Protein AF-A0A4R4BMH4-F1 (afdb_monomer_lite)

Foldseek 3Di:
DDPPPPPQQDPDPPDPQKTWDDWAQPVLVVVDDDDPVPDDDGTDTAIDQQQLQSLLLVLLVLLVCLVVVHPNRDLVSSVVSLVSSVVNQGRVRVPSCPPPDDQPQGRLQSNLNSLLSSCVSDPVNPCPSVVSNVVSLVVRPLVDLLFFDDSRGNNLVSLLSNCLVPVDPSSQVSNCLSLQCQADVSPFDADPFGQGARDPPPSLVRQQRQLVSLQVNLPRPPYYDVVCSVVSPVSSVVSVVVCCQSTPVSHRPDDVPDDDPDPDDPPPDDPPDDDDDDDDDPDDDPPDDPPPPDDPPPDDDPDDDDDDDDDDDRDDPDDDDDDDDDDDDPDDDDPPDPDDDPPPPPPPPPDDDD

Sequence (354 aa):
MNTCTIRCLKPVCGTSGSIIYQVGDGGADHAYWGPPELQTGTRPSYAGKNISCVLANEAAVFALSHITGIGGGDINTAKALYALAENAKSDADYTAANGFYNSWSGFYDELVWAAIWIYLADTNANKTYLQKAETYFANLNASDYKWTQCWDDKKYGAILKLAQITGKKVYVEWVERYLDWWMKGGGITYTPGGLPYLDSWGVLRYASATAFLAKIWADYPAVGTAAKKTTYKNFANSVINYILGNNPANMSLKFHREFIFVYGNLFNQPPNKGFVVFGEGDGLLPEESVHISDALFLLVPPGGFQLELLLFLPQAVNLVGHVVVVGPGGGPLQKLLLQFCQPFIDVGKGLICS

Radius of gyration: 22.73 Å; chains: 1; bounding box: 57×60×51 Å

pLDDT: mean 72.02, std 29.57, range [21.66, 98.75]

Structure (mmCIF, N/CA/C/O backbone):
data_AF-A0A4R4BMH4-F1
#
_entry.id   AF-A0A4R4BMH4-F1
#
loop_
_atom_site.group_PDB
_atom_site.id
_atom_site.type_symbol
_atom_site.label_atom_id
_atom_site.label_alt_id
_atom_site.label_comp_id
_atom_site.label_asym_id
_atom_site.label_entity_id
_atom_site.label_seq_id
_atom_site.pdbx_PDB_ins_code
_atom_site.Cartn_x
_atom_site.Cartn_y
_atom_site.Cartn_z
_atom_site.occupancy
_atom_site.B_iso_or_equiv
_atom_site.auth_seq_id
_atom_site.auth_comp_id
_atom_site.auth_asym_id
_atom_site.auth_atom_id
_atom_site.pdbx_PDB_model_num
ATOM 1 N N . MET A 1 1 ? 33.790 9.528 6.032 1.00 28.97 1 MET A N 1
ATOM 2 C CA . MET A 1 1 ? 32.392 9.054 5.960 1.00 28.97 1 MET A CA 1
ATOM 3 C C . MET A 1 1 ? 32.033 8.984 4.488 1.00 28.97 1 MET A C 1
ATOM 5 O O . MET A 1 1 ? 31.902 10.029 3.869 1.00 28.97 1 MET A O 1
ATOM 9 N N . ASN A 1 2 ? 31.998 7.787 3.901 1.00 26.50 2 ASN A N 1
ATOM 10 C CA . ASN A 1 2 ? 31.647 7.626 2.491 1.00 26.50 2 ASN A CA 1
ATOM 11 C C . ASN A 1 2 ? 30.123 7.682 2.381 1.00 26.50 2 ASN A C 1
ATOM 13 O O . ASN A 1 2 ? 29.440 6.756 2.815 1.00 26.50 2 ASN A O 1
ATOM 17 N N . THR A 1 3 ? 29.594 8.781 1.855 1.00 29.41 3 THR A N 1
ATOM 18 C CA . THR A 1 3 ? 28.184 8.906 1.493 1.00 29.41 3 THR A CA 1
ATOM 19 C C . THR A 1 3 ? 27.891 7.909 0.374 1.00 29.41 3 THR A C 1
ATOM 21 O O . THR A 1 3 ? 28.334 8.068 -0.763 1.00 29.41 3 THR A O 1
ATOM 24 N N . CYS A 1 4 ? 27.177 6.831 0.700 1.00 34.75 4 CYS A N 1
ATOM 25 C CA . CYS A 1 4 ? 26.640 5.922 -0.303 1.00 34.75 4 CYS A CA 1
ATOM 26 C C . CYS A 1 4 ? 25.634 6.728 -1.139 1.00 34.75 4 CYS A C 1
ATOM 28 O O . CYS A 1 4 ? 24.551 7.059 -0.670 1.00 34.75 4 CYS A O 1
ATOM 30 N N . THR A 1 5 ? 26.033 7.165 -2.334 1.00 43.66 5 THR A N 1
ATOM 31 C CA . THR A 1 5 ? 25.145 7.937 -3.209 1.00 43.66 5 THR A CA 1
ATOM 32 C C . THR A 1 5 ? 24.132 6.979 -3.822 1.00 43.66 5 THR A C 1
ATOM 34 O O . THR A 1 5 ? 24.518 6.074 -4.566 1.00 43.66 5 THR A O 1
ATOM 37 N N . ILE A 1 6 ? 22.849 7.166 -3.524 1.00 56.47 6 ILE A N 1
ATOM 38 C CA . ILE A 1 6 ? 21.785 6.304 -4.047 1.00 56.47 6 ILE A CA 1
ATOM 39 C C . ILE A 1 6 ? 21.622 6.588 -5.542 1.00 56.47 6 ILE A C 1
ATOM 41 O O . ILE A 1 6 ? 21.363 7.715 -5.962 1.00 56.47 6 ILE A O 1
ATOM 45 N N . ARG A 1 7 ? 21.893 5.564 -6.362 1.00 61.91 7 ARG A N 1
ATOM 46 C CA . ARG A 1 7 ? 22.230 5.723 -7.787 1.00 61.91 7 ARG A CA 1
ATOM 47 C C . ARG A 1 7 ? 21.059 6.193 -8.654 1.00 61.91 7 ARG A C 1
ATOM 49 O O . ARG A 1 7 ? 21.300 6.960 -9.580 1.00 61.91 7 ARG A O 1
ATOM 56 N N . CYS A 1 8 ? 19.826 5.796 -8.336 1.00 57.47 8 CYS A N 1
ATOM 57 C CA . CYS A 1 8 ? 18.630 6.170 -9.106 1.00 57.47 8 CYS A CA 1
ATOM 58 C C . CYS A 1 8 ? 18.183 7.622 -8.872 1.00 57.47 8 CYS A C 1
ATOM 60 O O . CYS A 1 8 ? 17.441 8.174 -9.675 1.00 57.47 8 CYS A O 1
ATOM 62 N N . LEU A 1 9 ? 18.682 8.264 -7.810 1.00 58.06 9 LEU A N 1
ATOM 63 C CA . LEU A 1 9 ? 18.372 9.657 -7.476 1.00 58.06 9 LEU A CA 1
ATOM 64 C C . LEU A 1 9 ? 19.313 10.669 -8.126 1.00 58.06 9 LEU A C 1
ATOM 66 O O . LEU A 1 9 ? 19.217 11.870 -7.866 1.00 58.06 9 LEU A O 1
ATOM 70 N N . LYS A 1 10 ? 20.249 10.202 -8.957 1.00 55.22 10 LYS A N 1
ATOM 71 C CA . LYS A 1 10 ? 21.080 11.103 -9.745 1.00 55.22 10 LYS A CA 1
ATOM 72 C C . LYS A 1 10 ? 20.230 11.700 -10.871 1.00 55.22 10 LYS A C 1
ATOM 74 O O . LYS A 1 10 ? 19.637 10.934 -11.630 1.00 55.22 10 LYS A O 1
ATOM 79 N N . PRO A 1 11 ? 20.205 13.037 -11.021 1.00 50.38 11 PRO A N 1
ATOM 80 C CA . PRO A 1 11 ? 19.657 13.665 -12.213 1.00 50.38 11 PRO A CA 1
ATOM 81 C C . PRO A 1 11 ? 20.315 13.063 -13.453 1.00 50.38 11 PRO A C 1
ATOM 83 O O . PRO A 1 11 ? 21.541 12.910 -13.495 1.00 50.38 11 PRO A O 1
ATOM 86 N N . VAL A 1 12 ? 19.518 12.734 -14.466 1.00 53.19 12 VAL A N 1
ATOM 87 C CA . VAL A 1 12 ? 20.069 12.338 -15.764 1.00 53.19 12 VAL A CA 1
ATOM 88 C C . VAL A 1 12 ? 20.773 13.557 -16.381 1.00 53.19 12 VAL A C 1
ATOM 90 O O . VAL A 1 12 ? 20.266 14.682 -16.333 1.00 53.19 12 VAL A O 1
ATOM 93 N N . CYS A 1 13 ? 21.985 13.353 -16.912 1.00 39.91 13 CYS A N 1
ATOM 94 C CA . CYS A 1 13 ? 22.780 14.421 -17.521 1.00 39.91 13 CYS A CA 1
ATOM 95 C C . CYS A 1 13 ? 21.976 15.105 -18.643 1.00 39.91 13 CYS A C 1
ATOM 97 O O . CYS A 1 13 ? 21.421 14.431 -19.506 1.00 39.91 13 CYS A O 1
ATOM 99 N N . GLY A 1 14 ? 21.881 16.438 -18.612 1.00 42.53 14 GLY A N 1
ATOM 100 C CA . GLY A 1 14 ? 21.124 17.218 -19.600 1.00 42.53 14 GLY A CA 1
ATOM 101 C C . GLY A 1 14 ? 19.615 17.331 -19.344 1.00 42.53 14 GLY A C 1
ATOM 102 O O . GLY A 1 14 ? 18.959 18.132 -20.005 1.00 42.53 14 GLY A O 1
ATOM 103 N N . THR A 1 15 ? 19.050 16.627 -18.356 1.00 50.56 15 THR A N 1
ATOM 104 C CA . THR A 1 15 ? 17.632 16.757 -17.980 1.00 50.56 15 THR A CA 1
ATOM 105 C C . THR A 1 15 ? 17.509 17.262 -16.546 1.00 50.56 15 THR A C 1
ATOM 107 O O . THR A 1 15 ? 17.449 16.490 -15.588 1.00 50.56 15 THR A O 1
ATOM 110 N N . SER A 1 16 ? 17.480 18.585 -16.375 1.00 57.09 16 SER A N 1
ATOM 111 C CA . SER A 1 16 ? 17.256 19.188 -15.057 1.00 57.09 16 SER A CA 1
ATOM 112 C C . SER A 1 16 ? 15.933 18.683 -14.466 1.00 57.09 16 SER A C 1
ATOM 114 O O . SER A 1 16 ? 14.877 18.950 -15.038 1.00 57.09 16 SER A O 1
ATOM 116 N N . GLY A 1 17 ? 15.988 17.939 -13.356 1.00 65.94 17 GLY A N 1
ATOM 117 C CA . GLY A 1 17 ? 14.830 17.541 -12.544 1.00 65.94 17 GLY A CA 1
ATOM 118 C C . GLY A 1 17 ? 14.168 16.186 -12.839 1.00 65.94 17 GLY A C 1
ATOM 119 O O . GLY A 1 17 ? 13.200 15.876 -12.156 1.00 65.94 17 GLY A O 1
ATOM 120 N N . SER A 1 18 ? 14.638 15.389 -13.809 1.00 81.38 18 SER A N 1
ATOM 121 C CA . SER A 1 18 ? 14.090 14.036 -14.063 1.00 81.38 18 SER A CA 1
ATOM 122 C C . SER A 1 18 ? 14.789 12.965 -13.214 1.00 81.38 18 SER A C 1
ATOM 124 O O . SER A 1 18 ? 16.011 13.017 -13.053 1.00 81.38 18 SER A O 1
ATOM 126 N N . ILE A 1 19 ? 14.030 11.980 -12.720 1.00 85.62 19 ILE A N 1
ATOM 127 C CA . ILE A 1 19 ? 14.519 10.863 -11.889 1.00 85.62 19 ILE A CA 1
ATOM 128 C C . ILE A 1 19 ? 14.367 9.542 -12.645 1.00 85.62 19 ILE A C 1
ATOM 130 O O . ILE A 1 19 ? 13.349 9.321 -13.302 1.00 85.62 19 ILE A O 1
ATOM 134 N N . ILE A 1 20 ? 15.384 8.676 -12.561 1.00 87.31 20 ILE A N 1
ATOM 135 C CA . ILE A 1 20 ? 15.355 7.337 -13.164 1.00 87.31 20 ILE A CA 1
ATOM 136 C C . ILE A 1 20 ? 14.418 6.450 -12.345 1.00 87.31 20 ILE A C 1
ATOM 138 O O . ILE A 1 20 ? 14.629 6.285 -11.145 1.00 87.31 20 ILE A O 1
ATOM 142 N N . TYR A 1 21 ? 13.430 5.845 -13.003 1.00 86.50 21 TYR A N 1
ATOM 143 C CA . TYR A 1 21 ? 12.460 4.951 -12.361 1.00 86.50 21 TYR A CA 1
ATOM 144 C C . TYR A 1 21 ? 12.516 3.507 -12.876 1.00 86.50 21 TYR A C 1
ATOM 146 O O . TYR A 1 21 ? 11.950 2.619 -12.247 1.00 86.50 21 TYR A O 1
ATOM 154 N N . GLN A 1 22 ? 13.193 3.245 -14.000 1.00 86.69 22 GLN A N 1
ATOM 155 C CA . GLN A 1 22 ? 13.294 1.899 -14.570 1.00 86.69 22 GLN A CA 1
ATOM 156 C C . GLN A 1 22 ? 14.608 1.701 -15.329 1.00 86.69 22 GLN A C 1
ATOM 158 O O . GLN A 1 22 ? 15.096 2.615 -15.995 1.00 86.69 22 GLN A O 1
ATOM 163 N N . VAL A 1 23 ? 15.162 0.487 -15.249 1.00 89.75 23 VAL A N 1
ATOM 164 C CA . VAL A 1 23 ? 16.318 0.045 -16.040 1.00 89.75 23 VAL A CA 1
ATOM 165 C C . VAL A 1 23 ? 16.009 -1.303 -16.686 1.00 89.75 23 VAL A C 1
ATOM 167 O O . VAL A 1 23 ? 15.914 -2.320 -15.998 1.00 89.75 23 VAL A O 1
ATOM 170 N N . GLY A 1 24 ? 15.934 -1.315 -18.012 1.00 90.56 24 GLY A N 1
ATOM 171 C CA . GLY A 1 24 ? 15.522 -2.457 -18.822 1.00 90.56 24 GLY A CA 1
ATOM 172 C C . GLY A 1 24 ? 14.181 -2.208 -19.511 1.00 90.56 24 GLY A C 1
ATOM 173 O O . GLY A 1 24 ? 13.278 -1.591 -18.943 1.00 90.56 24 GLY A O 1
ATOM 174 N N . ASP A 1 25 ? 14.080 -2.684 -20.748 1.00 92.94 25 ASP A N 1
ATOM 175 C CA . ASP A 1 25 ? 12.823 -2.777 -21.489 1.00 92.94 25 ASP A CA 1
ATOM 176 C C . ASP A 1 25 ? 12.145 -4.109 -21.147 1.00 92.94 25 ASP A C 1
ATOM 178 O O . ASP A 1 25 ? 12.791 -5.156 -21.210 1.00 92.94 25 ASP A O 1
ATOM 182 N N . GLY A 1 26 ? 10.863 -4.082 -20.771 1.00 87.69 26 GLY A N 1
ATOM 183 C CA . GLY A 1 26 ? 10.165 -5.285 -20.306 1.00 87.69 26 GLY A CA 1
ATOM 184 C C . GLY A 1 26 ? 10.016 -6.362 -21.384 1.00 87.69 26 GLY A C 1
ATOM 185 O O . GLY A 1 26 ? 10.114 -7.548 -21.080 1.00 87.69 26 GLY A O 1
ATOM 186 N N . GLY A 1 27 ? 9.836 -5.974 -22.652 1.00 90.81 27 GLY A N 1
ATOM 187 C CA . GLY A 1 27 ? 9.730 -6.923 -23.760 1.00 90.81 27 GLY A CA 1
ATOM 188 C C . GLY A 1 27 ? 11.057 -7.624 -24.040 1.00 90.81 27 GLY A C 1
ATOM 189 O O . GLY A 1 27 ? 11.101 -8.850 -24.136 1.00 90.81 27 GLY A O 1
ATOM 190 N N . ALA A 1 28 ? 12.145 -6.857 -24.119 1.00 90.94 28 ALA A N 1
ATOM 191 C CA . ALA A 1 28 ? 13.485 -7.396 -24.334 1.00 90.94 28 ALA A CA 1
ATOM 192 C C . ALA A 1 28 ? 13.969 -8.258 -23.155 1.00 90.94 28 ALA A C 1
ATOM 194 O O . ALA A 1 28 ? 14.592 -9.295 -23.377 1.00 90.94 28 ALA A O 1
ATOM 195 N N . ASP A 1 29 ? 13.677 -7.852 -21.915 1.00 88.12 29 ASP A N 1
ATOM 196 C CA . ASP A 1 29 ? 14.049 -8.611 -20.717 1.00 88.12 29 ASP A CA 1
ATOM 197 C C . ASP A 1 29 ? 13.322 -9.962 -20.668 1.00 88.12 29 ASP A C 1
ATOM 199 O O . ASP A 1 29 ? 13.966 -11.003 -20.557 1.00 88.12 29 ASP A O 1
ATOM 203 N N . HIS A 1 30 ? 12.000 -9.967 -20.874 1.00 88.69 30 HIS A N 1
ATOM 204 C CA . HIS A 1 30 ? 11.190 -11.189 -20.839 1.00 88.69 30 HIS A CA 1
ATOM 205 C C . HIS A 1 30 ? 11.412 -12.120 -22.041 1.00 88.69 30 HIS A C 1
ATOM 207 O O . HIS A 1 30 ? 11.075 -13.301 -21.966 1.00 88.69 30 HIS A O 1
ATOM 213 N N . ALA A 1 31 ? 11.977 -11.619 -23.145 1.00 89.19 31 ALA A N 1
ATOM 214 C CA . ALA A 1 31 ? 12.350 -12.437 -24.299 1.00 89.19 31 ALA A CA 1
ATOM 215 C C . ALA A 1 31 ? 13.626 -13.271 -24.068 1.00 89.19 31 ALA A C 1
ATOM 217 O O . ALA A 1 31 ? 13.913 -14.177 -24.853 1.00 89.19 31 ALA A O 1
ATOM 218 N N . TYR A 1 32 ? 14.396 -12.986 -23.013 1.00 84.75 32 TYR A N 1
ATOM 219 C CA . TYR A 1 32 ? 15.610 -13.721 -22.671 1.00 84.75 32 TYR A CA 1
ATOM 220 C C . TYR A 1 32 ? 15.364 -14.710 -21.524 1.00 84.75 32 TYR A C 1
ATOM 222 O O . TYR A 1 32 ? 14.935 -14.336 -20.434 1.00 84.75 32 TYR A O 1
ATOM 230 N N . TRP A 1 33 ? 15.707 -15.983 -21.747 1.00 85.44 33 TRP A N 1
ATOM 231 C CA . TRP A 1 33 ? 15.642 -17.027 -20.725 1.00 85.44 33 TRP A CA 1
ATOM 232 C C . TRP A 1 33 ? 17.035 -17.572 -20.410 1.00 85.44 33 TRP A C 1
ATOM 234 O O . TRP A 1 33 ? 17.556 -18.451 -21.095 1.00 85.44 33 TRP A O 1
ATOM 244 N N . GLY A 1 34 ? 17.645 -17.046 -19.354 1.00 81.12 34 GLY A N 1
ATOM 245 C CA . GLY A 1 34 ? 18.961 -17.468 -18.8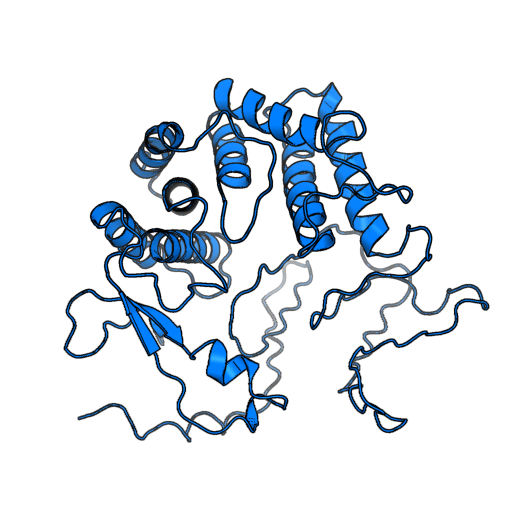97 1.00 81.12 34 GLY A CA 1
ATOM 246 C C . GLY A 1 34 ? 19.388 -16.733 -17.628 1.00 81.12 34 GLY A C 1
ATOM 247 O O . GLY A 1 34 ? 18.634 -15.905 -17.108 1.00 81.12 34 GLY A O 1
ATOM 248 N N . PRO A 1 35 ? 20.590 -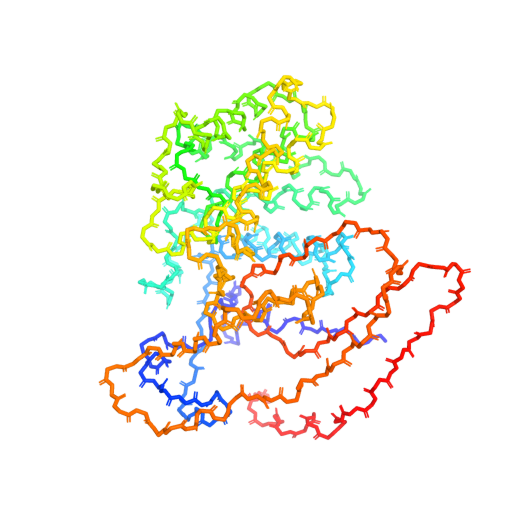17.025 -17.108 1.00 82.94 35 PRO A N 1
ATOM 249 C CA . PRO A 1 35 ? 21.125 -16.312 -15.956 1.00 82.94 35 PRO A CA 1
ATOM 250 C C . PRO A 1 35 ? 21.346 -14.826 -16.300 1.00 82.94 35 PRO A C 1
ATOM 252 O O . PRO A 1 35 ? 21.779 -14.520 -17.423 1.00 82.94 35 PRO A O 1
ATOM 255 N N . PRO A 1 36 ? 21.059 -13.899 -15.366 1.00 82.00 36 PRO A N 1
ATOM 256 C CA . PRO A 1 36 ? 21.183 -12.461 -15.605 1.00 82.00 36 PRO A CA 1
ATOM 257 C C . PRO A 1 36 ? 22.628 -12.029 -15.890 1.00 82.00 36 PRO A C 1
ATOM 259 O O . PRO A 1 36 ? 22.835 -11.081 -16.642 1.00 82.00 36 PRO A O 1
ATOM 262 N N . GLU A 1 37 ? 23.634 -12.742 -15.370 1.00 87.00 37 GLU A N 1
ATOM 263 C CA . GLU A 1 37 ? 25.061 -12.467 -15.607 1.00 87.00 37 GLU A CA 1
ATOM 264 C C . GLU A 1 37 ? 25.473 -12.671 -17.071 1.00 87.00 37 GLU A C 1
ATOM 266 O O . GLU A 1 37 ? 26.478 -12.114 -17.511 1.00 87.00 37 GLU A O 1
ATOM 271 N N . LEU A 1 38 ? 24.705 -13.472 -17.819 1.00 86.19 38 LEU A N 1
ATOM 272 C CA . LEU A 1 38 ? 24.942 -13.761 -19.235 1.00 86.19 38 LEU A CA 1
ATOM 273 C C . LEU A 1 38 ? 23.969 -13.024 -20.161 1.00 86.19 38 LEU A C 1
ATOM 275 O O . LEU A 1 38 ? 24.055 -13.185 -21.379 1.00 86.19 38 LEU A O 1
ATOM 279 N N . GLN A 1 39 ? 23.048 -12.223 -19.615 1.00 82.88 39 GLN A N 1
ATOM 280 C CA . GLN A 1 39 ? 22.156 -11.421 -20.441 1.00 82.88 39 GLN A CA 1
ATOM 281 C C . GLN A 1 39 ? 22.988 -10.393 -21.213 1.00 82.88 39 GLN A C 1
ATOM 283 O O . GLN A 1 39 ? 23.661 -9.538 -20.637 1.00 82.88 39 GLN A O 1
ATOM 288 N N . THR A 1 40 ? 22.939 -10.486 -22.538 1.00 88.00 40 THR A N 1
ATOM 289 C CA . THR A 1 40 ? 23.615 -9.552 -23.442 1.00 88.00 40 THR A CA 1
ATOM 290 C C . THR A 1 40 ? 22.613 -8.553 -24.020 1.00 88.00 40 THR A C 1
ATOM 292 O O . THR A 1 40 ? 21.405 -8.776 -23.985 1.00 88.00 40 THR A O 1
ATOM 295 N N . GLY A 1 41 ? 23.110 -7.433 -24.546 1.00 85.94 41 GLY A N 1
ATOM 296 C CA . GLY A 1 41 ? 22.279 -6.368 -25.112 1.00 85.94 41 GLY A CA 1
ATOM 297 C C . GLY A 1 41 ? 22.203 -5.119 -24.235 1.00 85.94 41 GLY A C 1
ATOM 298 O O . GLY A 1 41 ? 22.785 -5.042 -23.152 1.00 85.94 41 GLY A O 1
ATOM 299 N N . THR A 1 42 ? 21.528 -4.091 -24.743 1.00 90.12 42 THR A N 1
ATOM 300 C CA . THR A 1 42 ? 21.375 -2.815 -24.042 1.00 90.12 42 THR A CA 1
ATOM 301 C C . THR A 1 42 ? 20.241 -2.888 -23.021 1.00 90.12 42 THR A C 1
ATOM 303 O O . THR A 1 42 ? 19.164 -3.407 -23.297 1.00 90.12 42 THR A O 1
ATOM 306 N N . ARG A 1 43 ? 20.467 -2.317 -21.833 1.00 90.06 43 ARG A N 1
ATOM 307 C CA . ARG A 1 43 ? 19.442 -2.144 -20.794 1.00 90.06 43 ARG A CA 1
ATOM 308 C C . ARG A 1 43 ? 19.143 -0.649 -20.637 1.00 90.06 43 ARG A C 1
ATOM 310 O O . ARG A 1 43 ? 19.873 0.030 -19.909 1.00 90.06 43 ARG A O 1
ATOM 317 N N . PRO A 1 44 ? 18.146 -0.104 -21.357 1.00 89.25 44 PRO A N 1
ATOM 318 C CA . PRO A 1 44 ? 17.864 1.330 -21.339 1.00 89.25 44 PRO A CA 1
ATOM 319 C C . PRO A 1 44 ? 17.433 1.794 -19.946 1.00 89.25 44 PRO A C 1
ATOM 321 O O . PRO A 1 44 ? 16.813 1.044 -19.199 1.00 89.25 44 PRO A O 1
ATOM 324 N N . SER A 1 45 ? 17.762 3.036 -19.595 1.00 88.25 45 SER A N 1
ATOM 325 C CA . SER A 1 45 ? 17.251 3.687 -18.384 1.00 88.25 45 SER A CA 1
ATOM 326 C C . SER A 1 45 ? 16.138 4.656 -18.759 1.00 88.25 45 SER A C 1
ATOM 328 O O . SER A 1 45 ? 16.318 5.469 -19.666 1.00 88.25 45 SER A O 1
ATOM 330 N N . TYR A 1 46 ? 15.018 4.596 -18.046 1.00 86.50 46 TYR A N 1
ATOM 331 C CA . TYR A 1 46 ? 13.872 5.480 -18.241 1.00 86.50 46 TYR A CA 1
ATOM 332 C C . TYR A 1 46 ? 13.755 6.436 -17.060 1.00 86.50 46 TYR A C 1
ATOM 334 O O . TYR A 1 46 ? 13.871 6.031 -15.900 1.00 86.50 46 TYR A O 1
ATOM 342 N N . ALA A 1 47 ? 13.539 7.711 -17.369 1.00 89.69 47 ALA A N 1
ATOM 343 C CA . ALA A 1 47 ? 13.425 8.777 -16.390 1.00 89.69 47 ALA A CA 1
ATOM 344 C C . ALA A 1 47 ? 12.220 9.667 -16.694 1.00 89.69 47 ALA A C 1
ATOM 346 O O . ALA A 1 47 ? 11.840 9.827 -17.852 1.00 89.69 47 ALA A O 1
ATOM 347 N N . GLY A 1 48 ? 11.651 10.272 -15.655 1.00 90.44 48 GLY A N 1
ATOM 348 C CA . GLY A 1 48 ? 10.493 11.154 -15.776 1.00 90.44 48 GLY A CA 1
ATOM 349 C C . GLY A 1 48 ? 10.450 12.208 -14.677 1.00 90.44 48 GLY A C 1
ATOM 350 O O . GLY A 1 48 ? 11.231 12.155 -13.721 1.00 90.44 48 GLY A O 1
ATOM 351 N N . LYS A 1 49 ? 9.554 13.185 -14.836 1.00 91.56 49 LYS A N 1
ATOM 352 C CA . LYS A 1 49 ? 9.250 14.211 -13.821 1.00 91.56 49 LYS A CA 1
ATOM 353 C C . LYS A 1 49 ? 7.834 14.050 -13.289 1.00 91.56 49 LYS A C 1
ATOM 355 O O . LYS A 1 49 ? 7.616 14.144 -12.085 1.00 91.56 49 LYS A O 1
ATOM 360 N N . ASN A 1 50 ? 6.896 13.776 -14.193 1.00 96.38 50 ASN A N 1
ATOM 361 C CA . ASN A 1 50 ? 5.503 13.482 -13.891 1.00 96.38 50 ASN A CA 1
ATOM 362 C C . ASN A 1 50 ? 5.353 11.982 -13.628 1.00 96.38 50 ASN A C 1
ATOM 364 O O . ASN A 1 50 ? 4.825 11.245 -14.457 1.00 96.38 50 ASN A O 1
ATOM 368 N N . ILE A 1 51 ? 5.922 11.546 -12.507 1.00 95.31 51 ILE A N 1
ATOM 369 C CA . ILE A 1 51 ? 5.981 10.151 -12.051 1.00 95.31 51 ILE A CA 1
ATOM 370 C C . ILE A 1 51 ? 5.663 10.088 -10.543 1.00 95.31 51 ILE A C 1
ATOM 372 O O . ILE A 1 51 ? 6.424 9.544 -9.739 1.00 95.31 51 ILE A O 1
ATOM 376 N N . SER A 1 52 ? 4.588 10.767 -10.134 1.00 98.00 52 SER A N 1
ATOM 377 C CA . SER A 1 52 ? 4.204 10.972 -8.735 1.00 98.00 52 SER A CA 1
ATOM 378 C C . SER A 1 52 ? 4.087 9.679 -7.926 1.00 98.00 52 SER A C 1
ATOM 380 O O . SER A 1 52 ? 4.572 9.671 -6.793 1.00 98.00 52 SER A O 1
ATOM 382 N N . CYS A 1 53 ? 3.505 8.608 -8.473 1.00 95.50 53 CYS A N 1
ATOM 383 C CA . CYS A 1 53 ? 3.324 7.342 -7.754 1.00 95.50 53 CYS A CA 1
ATOM 384 C C . CYS A 1 53 ? 4.676 6.758 -7.309 1.00 95.50 53 CYS A C 1
ATOM 386 O O . CYS A 1 53 ? 4.923 6.567 -6.116 1.00 95.50 53 CYS A O 1
ATOM 388 N N . VAL A 1 54 ? 5.621 6.585 -8.236 1.00 93.25 54 VAL A N 1
ATOM 389 C CA . VAL A 1 54 ? 6.942 6.018 -7.928 1.00 93.25 54 VAL A CA 1
ATOM 390 C C . VAL A 1 54 ? 7.787 6.961 -7.069 1.00 93.25 54 VAL A C 1
ATOM 392 O O . VAL A 1 54 ? 8.440 6.499 -6.136 1.00 93.25 54 VAL A O 1
ATOM 395 N N . LEU A 1 55 ? 7.734 8.280 -7.293 1.00 94.19 55 LEU A N 1
ATOM 396 C CA . LEU A 1 55 ? 8.464 9.244 -6.457 1.00 94.19 55 LEU A CA 1
ATOM 397 C C . LEU A 1 55 ? 7.969 9.240 -5.007 1.00 94.19 55 LEU A C 1
ATOM 399 O O . LEU A 1 55 ? 8.779 9.275 -4.079 1.00 94.19 55 LEU A O 1
ATOM 403 N N . ALA A 1 56 ? 6.653 9.194 -4.799 1.00 96.25 56 ALA A N 1
ATOM 404 C CA . ALA A 1 56 ? 6.080 9.126 -3.463 1.00 96.25 56 ALA A CA 1
ATOM 405 C C . ALA A 1 56 ? 6.344 7.758 -2.811 1.00 96.25 56 ALA A C 1
ATOM 407 O O . ALA A 1 56 ? 6.711 7.707 -1.635 1.00 96.25 56 ALA A O 1
ATOM 408 N N . ASN A 1 57 ? 6.271 6.654 -3.560 1.00 93.38 57 ASN A N 1
ATOM 409 C CA . ASN A 1 57 ? 6.668 5.340 -3.053 1.00 93.38 57 ASN A CA 1
ATOM 410 C C . ASN A 1 57 ? 8.135 5.332 -2.581 1.00 93.38 57 ASN A C 1
ATOM 412 O O . ASN A 1 57 ? 8.411 4.912 -1.456 1.00 93.38 57 ASN A O 1
ATOM 416 N N . GLU A 1 58 ? 9.062 5.869 -3.377 1.00 90.88 58 GLU A N 1
ATOM 417 C CA . GLU A 1 58 ? 10.470 6.009 -2.983 1.00 90.88 58 GLU A CA 1
ATOM 418 C C . GLU A 1 58 ? 10.630 6.908 -1.751 1.00 90.88 58 GLU A C 1
ATOM 420 O O . GLU A 1 58 ? 11.339 6.558 -0.806 1.00 90.88 58 GLU A O 1
ATOM 425 N N . ALA A 1 59 ? 9.906 8.027 -1.676 1.00 92.19 59 ALA A N 1
ATOM 426 C CA . ALA A 1 59 ? 9.907 8.875 -0.486 1.00 92.19 59 ALA A CA 1
ATOM 427 C C . ALA A 1 59 ? 9.515 8.097 0.787 1.00 92.19 59 ALA A C 1
ATOM 429 O O . ALA A 1 59 ? 10.153 8.251 1.834 1.00 92.19 59 ALA A O 1
ATOM 430 N N . ALA A 1 60 ? 8.506 7.223 0.698 1.00 91.56 60 ALA A N 1
ATOM 431 C CA . ALA A 1 60 ? 8.103 6.354 1.799 1.00 91.56 60 ALA A CA 1
ATOM 432 C C . ALA A 1 60 ? 9.208 5.354 2.181 1.00 91.56 60 ALA A C 1
ATOM 434 O O . ALA A 1 60 ? 9.492 5.190 3.370 1.00 91.56 60 ALA A O 1
ATOM 435 N N . VAL A 1 61 ? 9.860 4.724 1.196 1.00 88.00 61 VAL A N 1
ATOM 436 C CA . VAL A 1 61 ? 10.971 3.778 1.413 1.00 88.00 61 VAL A CA 1
ATOM 437 C C . VAL A 1 61 ? 12.135 4.454 2.129 1.00 88.00 61 VAL A C 1
ATOM 439 O O . VAL A 1 61 ? 12.663 3.899 3.094 1.00 88.00 61 VAL A O 1
ATOM 442 N N . PHE A 1 62 ? 12.507 5.666 1.724 1.00 86.50 62 PHE A N 1
ATOM 443 C CA . PHE A 1 62 ? 13.563 6.435 2.379 1.00 86.50 62 PHE A CA 1
ATOM 444 C C . PHE A 1 62 ? 13.225 6.786 3.828 1.00 86.50 62 PHE A C 1
ATOM 446 O O . PHE A 1 62 ? 14.073 6.639 4.710 1.00 86.50 62 PHE A O 1
ATOM 453 N N . ALA A 1 63 ? 11.987 7.211 4.091 1.00 87.88 63 ALA A N 1
ATOM 454 C CA . ALA A 1 63 ? 11.533 7.514 5.444 1.00 87.88 63 ALA A CA 1
ATOM 455 C C . ALA A 1 63 ? 11.503 6.256 6.334 1.00 87.88 63 ALA A C 1
ATOM 457 O O . ALA A 1 63 ? 11.989 6.282 7.463 1.00 87.88 63 ALA A O 1
ATOM 458 N N . LEU A 1 64 ? 11.009 5.130 5.816 1.00 87.81 64 LEU A N 1
ATOM 459 C CA . LEU A 1 64 ? 11.014 3.834 6.506 1.00 87.81 64 LEU A CA 1
ATOM 460 C C . LEU A 1 64 ? 12.432 3.328 6.788 1.00 87.81 64 LEU A C 1
ATOM 462 O O . LEU A 1 64 ? 12.734 2.882 7.896 1.00 87.81 64 LEU A O 1
ATOM 466 N N . SER A 1 65 ? 13.315 3.432 5.800 1.00 85.88 65 SER A N 1
ATOM 467 C CA . SER A 1 65 ? 14.732 3.081 5.918 1.00 85.88 65 SER A CA 1
ATOM 468 C C . SER A 1 65 ? 15.427 3.944 6.975 1.00 85.88 65 SER A C 1
ATOM 470 O O . SER A 1 65 ? 16.258 3.455 7.736 1.00 85.88 65 SER A O 1
ATOM 472 N N . HIS A 1 66 ? 15.037 5.218 7.087 1.00 87.31 66 HIS A N 1
ATOM 473 C CA . HIS A 1 66 ? 15.533 6.118 8.124 1.00 87.31 66 HIS A CA 1
ATOM 474 C C . HIS A 1 66 ? 15.057 5.696 9.522 1.00 87.31 66 HIS A C 1
ATOM 476 O O . HIS A 1 66 ? 15.868 5.603 10.439 1.00 87.31 66 HIS A O 1
ATOM 482 N N . ILE A 1 67 ? 13.765 5.380 9.677 1.00 86.19 67 ILE A N 1
ATOM 483 C CA . ILE A 1 67 ? 13.182 4.912 10.949 1.00 86.19 67 ILE A CA 1
ATOM 484 C C . ILE A 1 67 ? 13.831 3.601 11.412 1.00 86.19 67 ILE A C 1
ATOM 486 O O . ILE A 1 67 ? 14.101 3.423 12.597 1.00 86.19 67 ILE A O 1
ATOM 490 N N . THR A 1 68 ? 14.052 2.667 10.487 1.00 87.00 68 THR A N 1
ATOM 491 C CA . THR A 1 68 ? 14.552 1.318 10.804 1.00 87.00 68 THR A CA 1
ATOM 492 C C . THR A 1 68 ? 16.075 1.236 10.892 1.00 87.00 68 THR A C 1
ATOM 494 O O . THR A 1 68 ? 16.598 0.283 11.465 1.00 87.00 68 THR A O 1
ATOM 497 N N . GLY A 1 69 ? 16.799 2.202 10.319 1.00 81.88 69 GLY A N 1
ATOM 498 C CA . GLY A 1 69 ? 18.256 2.158 10.175 1.00 81.88 69 GLY A CA 1
ATOM 499 C C . GLY A 1 69 ? 18.751 1.151 9.126 1.00 81.88 69 GLY A C 1
ATOM 500 O O . GLY A 1 69 ? 19.953 0.899 9.038 1.00 81.88 69 GLY A O 1
ATOM 501 N N . ILE A 1 70 ? 17.848 0.569 8.332 1.00 77.50 70 ILE A N 1
ATOM 502 C CA . ILE A 1 70 ? 18.155 -0.412 7.283 1.00 77.50 70 ILE A CA 1
ATOM 503 C C . ILE A 1 70 ? 18.253 0.314 5.937 1.00 77.50 70 ILE A C 1
ATOM 505 O O . ILE A 1 70 ? 17.514 1.255 5.682 1.00 77.50 70 ILE A O 1
ATOM 509 N N . GLY A 1 71 ? 19.173 -0.101 5.061 1.00 69.94 71 GLY A N 1
ATOM 510 C CA . GLY A 1 71 ? 19.208 0.374 3.668 1.00 69.94 71 GLY A CA 1
ATOM 511 C C . GLY A 1 71 ? 19.700 1.812 3.455 1.00 69.94 71 GLY A C 1
ATOM 512 O O . GLY A 1 71 ? 19.728 2.274 2.321 1.00 69.94 71 GLY A O 1
ATOM 513 N N . GLY A 1 72 ? 20.136 2.514 4.510 1.00 74.38 72 GLY A N 1
ATOM 514 C CA . GLY A 1 72 ? 20.732 3.851 4.391 1.00 74.38 72 GLY A CA 1
ATOM 515 C C . GLY A 1 72 ? 19.724 4.975 4.134 1.00 74.38 72 GLY A C 1
ATOM 516 O O . GLY A 1 72 ? 20.017 5.890 3.369 1.00 74.38 72 GLY A O 1
ATOM 517 N N . GLY A 1 73 ? 18.543 4.912 4.758 1.00 77.50 73 GLY A N 1
ATOM 518 C CA . GLY A 1 73 ? 17.509 5.933 4.595 1.00 77.50 73 GLY A CA 1
ATOM 519 C C . GLY A 1 73 ? 17.925 7.330 5.062 1.00 77.50 73 GLY A C 1
ATOM 520 O O . GLY A 1 73 ? 18.540 7.508 6.115 1.00 77.50 73 GLY A O 1
ATOM 521 N N . ASP A 1 74 ? 17.521 8.331 4.286 1.00 85.00 74 ASP A N 1
ATOM 522 C CA . ASP A 1 74 ? 17.731 9.750 4.562 1.00 85.00 74 ASP A CA 1
ATOM 523 C C . ASP A 1 74 ? 16.397 10.499 4.505 1.00 85.00 74 ASP A C 1
ATOM 525 O O . ASP A 1 74 ? 15.725 10.553 3.472 1.00 85.00 74 ASP A O 1
ATOM 529 N N . ILE A 1 75 ? 16.030 11.109 5.630 1.00 89.44 75 ILE A N 1
ATOM 530 C CA . ILE A 1 75 ? 14.791 11.872 5.756 1.00 89.44 75 ILE A CA 1
ATOM 531 C C . ILE A 1 75 ? 14.773 13.106 4.847 1.00 89.44 75 ILE A C 1
ATOM 533 O O . ILE A 1 75 ? 13.707 13.496 4.375 1.00 89.44 75 ILE A O 1
ATOM 537 N N . ASN A 1 76 ? 15.925 13.718 4.555 1.00 90.44 76 ASN A N 1
ATOM 538 C CA . ASN A 1 76 ? 15.969 14.874 3.657 1.00 90.44 76 ASN A CA 1
ATOM 539 C C . ASN A 1 76 ? 15.669 14.457 2.219 1.00 90.44 76 ASN A C 1
ATOM 541 O O . ASN A 1 76 ? 14.870 15.102 1.541 1.00 90.44 76 ASN A O 1
ATOM 545 N N . THR A 1 77 ? 16.236 13.332 1.790 1.00 88.06 77 THR A N 1
ATOM 546 C CA . THR A 1 77 ? 15.916 12.713 0.506 1.00 88.06 77 THR A CA 1
ATOM 547 C C . THR A 1 77 ? 14.442 12.313 0.416 1.00 88.06 77 THR A C 1
ATOM 549 O O . THR A 1 77 ? 13.794 12.643 -0.576 1.00 88.06 77 THR A O 1
ATOM 552 N N . ALA A 1 78 ? 13.872 11.707 1.465 1.00 90.56 78 ALA A N 1
ATOM 553 C CA . ALA A 1 78 ? 12.438 11.402 1.510 1.00 90.56 78 ALA A CA 1
ATOM 554 C C . ALA A 1 78 ? 11.579 12.659 1.282 1.00 90.56 78 ALA A C 1
ATOM 556 O O . ALA A 1 78 ? 10.684 12.670 0.440 1.00 90.56 78 ALA A O 1
ATOM 557 N N . LYS A 1 79 ? 11.888 13.752 1.993 1.00 93.88 79 LYS A N 1
ATOM 558 C CA . LYS A 1 79 ? 11.185 15.038 1.860 1.00 93.88 79 LYS A CA 1
ATOM 559 C C . LYS A 1 79 ? 11.342 15.646 0.462 1.00 93.88 79 LYS A C 1
ATOM 561 O O . LYS A 1 79 ? 10.379 16.200 -0.063 1.00 93.88 79 LYS A O 1
ATOM 566 N N . ALA A 1 80 ? 12.523 15.533 -0.146 1.00 92.81 80 ALA A N 1
ATOM 567 C CA . ALA A 1 80 ? 12.775 16.028 -1.497 1.00 92.81 80 ALA A CA 1
ATOM 568 C C . ALA A 1 80 ? 11.970 15.253 -2.554 1.00 92.81 80 ALA A C 1
ATOM 570 O O . ALA A 1 80 ? 11.308 15.867 -3.387 1.00 92.81 80 ALA A O 1
ATOM 571 N N . LEU A 1 81 ? 11.965 13.919 -2.484 1.00 92.62 81 LEU A N 1
ATOM 572 C CA . LEU A 1 81 ? 11.189 13.066 -3.393 1.00 92.62 81 LEU A CA 1
ATOM 573 C C . LEU A 1 81 ? 9.688 13.293 -3.246 1.00 92.62 81 LEU A C 1
ATOM 575 O O . LEU A 1 81 ? 8.982 13.439 -4.242 1.00 92.62 81 LEU A O 1
ATOM 579 N N . TYR A 1 82 ? 9.219 13.417 -2.005 1.00 95.75 82 TYR A N 1
ATOM 580 C CA . TYR A 1 82 ? 7.836 13.770 -1.718 1.00 95.75 82 TYR A CA 1
ATOM 581 C C . TYR A 1 82 ? 7.446 15.104 -2.356 1.00 95.75 82 TYR A C 1
ATOM 583 O O . TYR A 1 82 ? 6.394 15.204 -2.978 1.00 95.75 82 TYR A O 1
ATOM 591 N N . ALA A 1 83 ? 8.298 16.127 -2.230 1.00 96.31 83 ALA A N 1
ATOM 592 C CA . ALA A 1 83 ? 8.041 17.432 -2.826 1.00 96.31 83 ALA A CA 1
ATOM 593 C C . ALA A 1 83 ? 7.977 17.361 -4.360 1.00 96.31 83 ALA A C 1
ATOM 595 O O . ALA A 1 83 ? 7.125 18.012 -4.958 1.00 96.31 83 ALA A O 1
ATOM 596 N N . LEU A 1 84 ? 8.825 16.552 -5.005 1.00 95.12 84 LEU A N 1
ATOM 597 C CA . LEU A 1 84 ? 8.743 16.321 -6.452 1.00 95.12 84 LEU A CA 1
ATOM 598 C C . LEU A 1 84 ? 7.407 15.668 -6.836 1.00 95.12 84 LEU A C 1
ATOM 600 O O . LEU A 1 84 ? 6.711 16.184 -7.711 1.00 95.12 84 LEU A O 1
ATOM 604 N N . ALA A 1 85 ? 7.012 14.599 -6.138 1.00 96.81 85 ALA A N 1
ATOM 605 C CA . ALA A 1 85 ? 5.745 13.910 -6.375 1.00 96.81 85 ALA A CA 1
ATOM 606 C C . ALA A 1 85 ? 4.533 14.834 -6.172 1.00 96.81 85 ALA A C 1
ATOM 608 O O . ALA A 1 85 ? 3.618 14.864 -6.996 1.00 96.81 85 ALA A O 1
ATOM 609 N N . GLU A 1 86 ? 4.537 15.609 -5.086 1.00 97.81 86 GLU A N 1
ATOM 610 C CA . GLU A 1 86 ? 3.457 16.522 -4.716 1.00 97.81 86 GLU A CA 1
ATOM 611 C C . GLU A 1 86 ? 3.379 17.749 -5.632 1.00 97.81 86 GLU A C 1
ATOM 613 O O . GLU A 1 86 ? 2.293 18.303 -5.806 1.00 97.81 86 GLU A O 1
ATOM 618 N N . ASN A 1 87 ? 4.492 18.185 -6.219 1.00 97.06 87 ASN A N 1
ATOM 619 C CA . ASN A 1 87 ? 4.486 19.268 -7.199 1.00 97.06 87 ASN A CA 1
ATOM 620 C C . ASN A 1 87 ? 3.974 18.790 -8.562 1.00 97.06 87 ASN A C 1
ATOM 622 O O . ASN A 1 87 ? 3.261 19.538 -9.226 1.00 97.06 87 ASN A O 1
ATOM 626 N N . ALA A 1 88 ? 4.315 17.562 -8.967 1.00 96.94 88 ALA A N 1
ATOM 627 C CA . ALA A 1 88 ? 3.895 17.009 -10.250 1.00 96.94 88 ALA A CA 1
ATOM 628 C C . ALA A 1 88 ? 2.409 16.609 -10.276 1.00 96.94 88 ALA A C 1
ATOM 630 O O . ALA A 1 88 ? 1.717 16.938 -11.238 1.00 96.94 88 ALA A O 1
ATOM 631 N N . LYS A 1 89 ? 1.926 15.909 -9.234 1.00 97.62 89 LYS A N 1
ATOM 632 C CA . LYS A 1 89 ? 0.579 15.291 -9.153 1.00 97.62 89 LYS A CA 1
ATOM 633 C C . LYS A 1 89 ? 0.124 14.678 -10.483 1.00 97.62 89 LYS A C 1
ATOM 635 O O . LYS A 1 89 ? -0.959 14.981 -10.986 1.00 97.62 89 LYS A O 1
ATOM 640 N N . SER A 1 90 ? 0.991 13.874 -11.083 1.00 98.00 90 SER A N 1
ATOM 641 C CA . SER A 1 90 ? 0.772 13.275 -12.393 1.00 98.00 90 SER A CA 1
ATOM 642 C C . SER A 1 90 ? 1.717 12.097 -12.589 1.00 98.00 90 SER A C 1
ATOM 644 O O . SER A 1 90 ? 2.865 12.156 -12.151 1.00 98.00 90 SER A O 1
ATOM 646 N N . ASP A 1 91 ? 1.238 11.080 -13.302 1.00 98.00 91 ASP A N 1
ATOM 647 C CA . ASP A 1 91 ? 2.012 9.912 -13.744 1.00 98.00 91 ASP A CA 1
ATOM 648 C C . ASP A 1 91 ? 2.170 9.870 -15.274 1.00 98.00 91 ASP A C 1
ATOM 650 O O . ASP A 1 91 ? 2.454 8.828 -15.856 1.00 98.00 91 ASP A O 1
ATOM 654 N N . ALA A 1 92 ? 1.987 11.008 -15.954 1.00 97.69 92 ALA A N 1
ATOM 655 C CA . ALA A 1 92 ? 2.024 11.091 -17.417 1.00 97.69 92 ALA A CA 1
ATOM 656 C C . ALA A 1 92 ? 3.352 10.619 -18.045 1.00 97.69 92 ALA A C 1
ATOM 658 O O . ALA A 1 92 ? 3.356 10.170 -19.191 1.00 97.69 92 ALA A O 1
ATOM 659 N N . ASP A 1 93 ? 4.466 10.694 -17.309 1.00 96.44 93 ASP A N 1
ATOM 660 C CA . ASP A 1 93 ? 5.779 10.244 -17.784 1.00 96.44 93 ASP A CA 1
ATOM 661 C C . ASP A 1 93 ? 6.076 8.776 -17.379 1.00 96.44 93 ASP A C 1
ATOM 663 O O . ASP A 1 93 ? 7.067 8.193 -17.839 1.00 96.44 93 ASP A O 1
ATOM 667 N N . TYR A 1 94 ? 5.242 8.155 -16.530 1.00 96.75 94 TYR A N 1
ATOM 668 C CA . TYR A 1 94 ? 5.420 6.788 -16.022 1.00 96.75 94 TYR A CA 1
ATOM 669 C C . TYR A 1 94 ? 4.892 5.758 -17.030 1.00 96.75 94 TYR A C 1
ATOM 671 O O . TYR A 1 94 ? 3.859 5.128 -16.840 1.00 96.75 94 TYR A O 1
ATOM 679 N N . THR A 1 95 ? 5.592 5.629 -18.156 1.00 97.19 95 THR A N 1
ATOM 680 C CA . THR A 1 95 ? 5.111 4.871 -19.324 1.00 97.19 95 THR A CA 1
ATOM 681 C C . THR A 1 95 ? 5.918 3.615 -19.630 1.00 97.19 95 THR A C 1
ATOM 683 O O . THR A 1 95 ? 5.379 2.672 -20.203 1.00 97.19 95 THR A O 1
ATOM 686 N N . ALA A 1 96 ? 7.193 3.549 -19.233 1.00 93.88 96 ALA A N 1
ATOM 687 C CA . ALA A 1 96 ? 8.057 2.404 -19.538 1.00 93.88 96 ALA A CA 1
ATOM 688 C C . ALA A 1 96 ? 7.647 1.115 -18.803 1.00 93.88 96 ALA A C 1
ATOM 690 O O . ALA A 1 96 ? 8.045 0.022 -19.207 1.00 93.88 96 ALA A O 1
ATOM 691 N N . ALA A 1 97 ? 6.843 1.244 -17.744 1.00 93.31 97 ALA A N 1
ATOM 692 C CA . ALA A 1 97 ? 6.289 0.134 -16.978 1.00 93.31 97 ALA A CA 1
ATOM 693 C C . ALA A 1 97 ? 4.917 -0.332 -17.499 1.00 93.31 97 ALA A C 1
ATOM 695 O O . ALA A 1 97 ? 4.334 -1.264 -16.935 1.00 93.31 97 ALA A O 1
ATOM 696 N N . ASN A 1 98 ? 4.381 0.299 -18.553 1.00 94.50 98 ASN A N 1
ATOM 697 C CA . ASN A 1 98 ? 3.032 0.018 -19.028 1.00 94.50 98 ASN A CA 1
ATOM 698 C C . ASN A 1 98 ? 2.865 -1.447 -19.446 1.00 94.50 98 ASN A C 1
ATOM 700 O O . ASN A 1 98 ? 3.713 -2.024 -20.122 1.00 94.50 98 ASN A O 1
ATOM 704 N N . GLY A 1 99 ? 1.751 -2.051 -19.035 1.00 91.81 99 GLY A N 1
ATOM 705 C CA . GLY A 1 99 ? 1.473 -3.479 -19.230 1.00 91.81 99 GLY A CA 1
ATOM 706 C C . GLY A 1 99 ? 2.149 -4.415 -18.219 1.00 91.81 99 GLY A C 1
ATOM 707 O O . GLY A 1 99 ? 1.780 -5.584 -18.163 1.00 91.81 99 GLY A O 1
ATOM 708 N N . PHE A 1 100 ? 3.064 -3.909 -17.384 1.00 90.06 100 PHE A N 1
ATOM 709 C CA . PHE A 1 100 ? 3.726 -4.671 -16.318 1.00 90.06 100 PHE A CA 1
ATOM 710 C C . PHE A 1 100 ? 3.321 -4.152 -14.936 1.00 90.06 100 PHE A C 1
ATOM 712 O O . PHE A 1 100 ? 2.671 -4.859 -14.168 1.00 90.06 100 PHE A O 1
ATOM 719 N N . TYR A 1 101 ? 3.649 -2.890 -14.660 1.00 92.50 101 TYR A N 1
ATOM 720 C CA . TYR A 1 101 ? 3.361 -2.189 -13.412 1.00 92.50 101 TYR A CA 1
ATOM 721 C C . TYR A 1 101 ? 2.738 -0.825 -13.720 1.00 92.50 101 TYR A C 1
ATOM 723 O O . TYR A 1 101 ? 3.312 0.207 -13.404 1.00 92.50 101 TYR A O 1
ATOM 731 N N . ASN A 1 102 ? 1.585 -0.798 -14.398 1.00 94.38 102 ASN A N 1
ATOM 732 C CA . ASN A 1 102 ? 0.858 0.466 -14.580 1.00 94.38 102 ASN A CA 1
ATOM 733 C C . ASN A 1 102 ? 0.431 1.022 -13.213 1.00 94.38 102 ASN A C 1
ATOM 735 O O . ASN A 1 102 ? 0.054 0.237 -12.350 1.00 94.38 102 ASN A O 1
ATOM 739 N N . SER A 1 103 ? 0.393 2.345 -13.057 1.00 94.50 103 SER A N 1
ATOM 740 C CA . SER A 1 103 ? -0.342 2.968 -11.950 1.00 94.50 103 SER A CA 1
ATOM 741 C C . SER A 1 103 ? -1.843 2.927 -12.265 1.00 94.50 103 SER A C 1
ATOM 743 O O . SER A 1 103 ? -2.331 3.665 -13.124 1.00 94.50 103 SER A O 1
ATOM 745 N N . TRP A 1 104 ? -2.567 2.008 -11.628 1.00 95.38 104 TRP A N 1
ATOM 746 C CA . TRP A 1 104 ? -4.011 1.817 -11.790 1.00 95.38 104 TRP A CA 1
ATOM 747 C C . TRP A 1 104 ? -4.815 2.579 -10.735 1.00 95.38 104 TRP A C 1
ATOM 749 O O . TRP A 1 104 ? -5.880 3.118 -11.042 1.00 95.38 104 TRP A O 1
ATOM 759 N N . SER A 1 105 ? -4.313 2.623 -9.502 1.00 94.81 105 SER A N 1
ATOM 760 C CA . SER A 1 105 ? -4.875 3.362 -8.360 1.00 94.81 105 SER A CA 1
ATOM 761 C C . SER A 1 105 ? -4.691 4.885 -8.470 1.00 94.81 105 SER A C 1
ATOM 763 O O . SER A 1 105 ? -5.470 5.647 -7.885 1.00 94.81 105 SER A O 1
ATOM 765 N N . GLY A 1 106 ? -3.692 5.325 -9.243 1.00 96.38 106 GLY A N 1
ATOM 766 C CA . GLY A 1 106 ? -3.194 6.697 -9.292 1.00 96.38 106 GLY A CA 1
ATOM 767 C C . GLY A 1 106 ? -1.961 6.889 -8.400 1.00 96.38 106 GLY A C 1
ATOM 768 O O . GLY A 1 106 ? -1.152 5.985 -8.244 1.00 96.38 106 GLY A O 1
ATOM 769 N N . PHE A 1 107 ? -1.798 8.101 -7.860 1.00 97.69 107 PHE A N 1
ATOM 770 C CA . PHE A 1 107 ? -0.636 8.482 -7.037 1.00 97.69 107 PHE A CA 1
ATOM 771 C C . PHE A 1 107 ? -1.007 9.028 -5.649 1.00 97.69 107 PHE A C 1
ATOM 773 O O . PHE A 1 107 ? -0.140 9.391 -4.846 1.00 97.69 107 PHE A O 1
ATOM 780 N N . TYR A 1 108 ? -2.302 9.223 -5.375 1.00 98.38 108 TYR A N 1
ATOM 781 C CA . TYR A 1 108 ? -2.734 9.872 -4.136 1.00 98.38 108 TYR A CA 1
ATOM 782 C C . TYR A 1 108 ? -2.542 8.967 -2.923 1.00 98.38 108 TYR A C 1
ATOM 784 O O . TYR A 1 108 ? -2.223 9.468 -1.843 1.00 98.38 108 TYR A O 1
ATOM 792 N N . ASP A 1 109 ? -2.693 7.655 -3.072 1.00 97.69 109 ASP A N 1
ATOM 793 C CA . ASP A 1 109 ? -2.413 6.706 -2.002 1.00 97.69 109 ASP A CA 1
ATOM 794 C C . ASP A 1 109 ? -0.918 6.630 -1.681 1.00 97.69 109 ASP A C 1
ATOM 796 O O . ASP A 1 109 ? -0.580 6.603 -0.493 1.00 97.69 109 ASP A O 1
ATOM 800 N N . GLU A 1 110 ? -0.016 6.744 -2.662 1.00 98.06 110 GLU A N 1
ATOM 801 C CA . GLU A 1 110 ? 1.415 6.898 -2.387 1.00 98.06 110 GLU A CA 1
ATOM 802 C C . GLU A 1 110 ? 1.730 8.226 -1.701 1.00 98.06 110 GLU A C 1
ATOM 804 O O . GLU A 1 110 ? 2.535 8.243 -0.768 1.00 98.06 110 GLU A O 1
ATOM 809 N N . LEU A 1 111 ? 1.086 9.335 -2.087 1.00 98.69 111 LEU A N 1
ATOM 810 C CA . LEU A 1 111 ? 1.256 10.616 -1.388 1.00 98.69 111 LEU A CA 1
ATOM 811 C C . LEU A 1 111 ? 0.798 10.529 0.073 1.00 98.69 111 LEU A C 1
ATOM 813 O O . LEU A 1 111 ? 1.467 11.060 0.961 1.00 98.69 111 LEU A O 1
ATOM 817 N N . VAL A 1 112 ? -0.321 9.861 0.358 1.00 98.38 112 VAL A N 1
ATOM 818 C CA . VAL A 1 112 ? -0.772 9.657 1.743 1.00 98.38 112 VAL A CA 1
ATOM 819 C C . VAL A 1 112 ? 0.212 8.748 2.485 1.00 98.38 112 VAL A C 1
ATOM 821 O O . VAL A 1 112 ? 0.645 9.085 3.590 1.00 98.38 112 VAL A O 1
ATOM 824 N N . TRP A 1 113 ? 0.618 7.635 1.873 1.00 97.94 113 TRP A N 1
ATOM 825 C CA . TRP A 1 113 ? 1.561 6.675 2.443 1.00 97.94 113 TRP A CA 1
ATOM 826 C C . TRP A 1 113 ? 2.908 7.317 2.794 1.00 97.94 113 TRP A C 1
ATOM 828 O O . TRP A 1 113 ? 3.376 7.214 3.930 1.00 97.94 113 TRP A O 1
ATOM 838 N N . ALA A 1 114 ? 3.506 8.046 1.856 1.00 97.25 114 ALA A N 1
ATOM 839 C CA . ALA A 1 114 ? 4.781 8.723 2.043 1.00 97.25 114 ALA A CA 1
ATOM 840 C C . ALA A 1 114 ? 4.710 9.811 3.112 1.00 97.25 114 ALA A C 1
ATOM 842 O O . ALA A 1 114 ? 5.594 9.899 3.964 1.00 97.25 114 ALA A O 1
ATOM 843 N N . ALA A 1 115 ? 3.638 10.605 3.121 1.00 98.06 115 ALA A N 1
ATOM 844 C CA . ALA A 1 115 ? 3.449 11.649 4.118 1.00 98.06 115 ALA A CA 1
ATOM 845 C C . ALA A 1 115 ? 3.374 11.071 5.540 1.00 98.06 115 ALA A C 1
ATOM 847 O O . ALA A 1 115 ? 3.985 11.612 6.461 1.00 98.06 115 ALA A O 1
ATOM 848 N N . ILE A 1 116 ? 2.693 9.936 5.722 1.00 96.69 116 ILE A N 1
ATOM 849 C CA . ILE A 1 116 ? 2.640 9.236 7.011 1.00 96.69 116 ILE A CA 1
ATOM 850 C C . ILE A 1 116 ? 4.040 8.813 7.464 1.00 96.69 116 ILE A C 1
ATOM 852 O O . ILE A 1 116 ? 4.412 9.064 8.610 1.00 96.69 116 ILE A O 1
ATOM 856 N N . TRP A 1 117 ? 4.829 8.190 6.588 1.00 96.00 117 TRP A N 1
ATOM 857 C CA . TRP A 1 117 ? 6.160 7.717 6.973 1.00 96.00 117 TRP A CA 1
ATOM 858 C C . TRP A 1 117 ? 7.146 8.851 7.209 1.00 96.00 117 TRP A C 1
ATOM 860 O O . TRP A 1 117 ? 7.913 8.783 8.165 1.00 96.00 117 TRP A O 1
ATOM 870 N N . ILE A 1 118 ? 7.082 9.925 6.423 1.00 96.44 118 ILE A N 1
ATOM 871 C CA . ILE A 1 118 ? 7.881 11.129 6.673 1.00 96.44 118 ILE A CA 1
ATOM 872 C C . ILE A 1 118 ? 7.491 11.759 8.011 1.00 96.44 118 ILE A C 1
ATOM 874 O O . ILE A 1 118 ? 8.375 12.145 8.770 1.00 96.44 118 ILE A O 1
ATOM 878 N N . TYR A 1 119 ? 6.197 11.828 8.339 1.00 96.31 119 TYR A N 1
ATOM 879 C CA . TYR A 1 119 ? 5.738 12.305 9.645 1.00 96.31 119 TYR A CA 1
ATOM 880 C C . TYR A 1 119 ? 6.312 11.468 10.797 1.00 96.31 119 TYR A C 1
ATOM 882 O O . TYR A 1 119 ? 6.778 12.032 11.783 1.00 96.31 119 TYR A O 1
ATOM 890 N N . LEU A 1 120 ? 6.309 10.139 10.666 1.00 93.38 120 LEU A N 1
ATOM 891 C CA . LEU A 1 120 ? 6.849 9.231 11.684 1.00 93.38 120 LEU A CA 1
ATOM 892 C C . LEU A 1 120 ?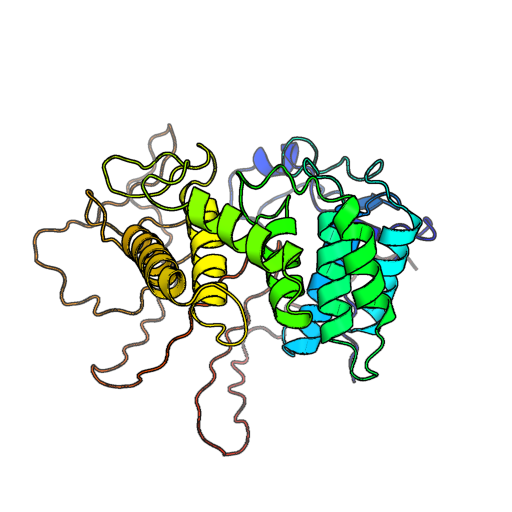 8.381 9.276 11.779 1.00 93.38 120 LEU A C 1
ATOM 894 O O . LEU A 1 120 ? 8.927 9.016 12.848 1.00 93.38 120 LEU A O 1
ATOM 898 N N . ALA A 1 121 ? 9.065 9.590 10.680 1.00 91.69 121 ALA A N 1
ATOM 899 C CA . ALA A 1 121 ? 10.517 9.721 10.621 1.00 91.69 121 ALA A CA 1
ATOM 900 C C . ALA A 1 121 ? 11.017 11.091 11.114 1.00 91.69 121 ALA A C 1
ATOM 902 O O . ALA A 1 121 ? 12.173 11.215 11.515 1.00 91.69 121 ALA A O 1
ATOM 903 N N . ASP A 1 122 ? 10.178 12.132 11.068 1.00 87.88 122 ASP A N 1
ATOM 904 C CA . ASP A 1 122 ? 10.561 13.490 11.453 1.00 87.88 122 ASP A CA 1
ATOM 905 C C . ASP A 1 122 ? 10.501 13.690 12.975 1.00 87.88 122 ASP A C 1
ATOM 907 O O . ASP A 1 122 ? 9.445 13.903 13.574 1.00 87.88 122 ASP A O 1
ATOM 911 N N . THR A 1 123 ? 11.675 13.700 13.602 1.00 77.62 123 THR A N 1
ATOM 912 C CA . THR A 1 123 ? 11.849 13.899 15.047 1.00 77.62 123 THR A CA 1
ATOM 913 C C . THR A 1 123 ? 11.461 15.298 15.535 1.00 77.62 123 THR A C 1
ATOM 915 O O . THR A 1 123 ? 11.296 15.494 16.738 1.00 77.62 123 THR A O 1
ATOM 918 N N . ASN A 1 124 ? 11.244 16.265 14.635 1.00 78.00 124 ASN A N 1
ATOM 919 C CA . ASN A 1 124 ? 10.840 17.631 14.992 1.00 78.00 124 ASN A CA 1
ATOM 920 C C . ASN A 1 124 ? 9.324 17.788 15.197 1.00 78.00 124 ASN A C 1
ATOM 922 O O . ASN A 1 124 ? 8.831 18.909 15.316 1.00 78.00 124 ASN A O 1
ATOM 926 N N . ALA A 1 125 ? 8.567 16.684 15.194 1.00 66.38 125 ALA A N 1
ATOM 927 C CA . ALA A 1 125 ? 7.110 16.678 15.327 1.00 66.38 125 ALA A CA 1
ATOM 928 C C . ALA A 1 125 ? 6.395 17.562 14.283 1.00 66.38 125 ALA A C 1
ATOM 930 O O . ALA A 1 125 ? 5.355 18.169 14.564 1.00 66.38 125 ALA A O 1
ATOM 931 N N . ASN A 1 126 ? 6.933 17.630 13.060 1.00 80.06 126 ASN A N 1
ATOM 932 C CA . ASN A 1 126 ? 6.345 18.411 11.979 1.00 80.06 126 ASN A CA 1
ATOM 933 C C . ASN A 1 126 ? 4.999 17.814 11.537 1.00 80.06 126 ASN A C 1
ATOM 935 O O . ASN A 1 126 ? 4.927 16.911 10.701 1.00 80.06 126 ASN A O 1
ATOM 939 N N . LYS A 1 127 ? 3.907 18.370 12.071 1.00 90.88 127 LYS A N 1
ATOM 940 C CA . LYS A 1 127 ? 2.537 17.930 11.773 1.00 90.88 127 LYS A CA 1
ATOM 941 C C . LYS A 1 127 ? 2.095 18.214 10.336 1.00 90.88 127 LYS A C 1
ATOM 943 O O . LYS A 1 127 ? 1.057 17.695 9.937 1.00 90.88 127 LYS A O 1
ATOM 948 N N . THR A 1 128 ? 2.865 18.976 9.555 1.00 95.31 128 THR A N 1
ATOM 949 C CA . THR A 1 128 ? 2.534 19.303 8.158 1.00 95.31 128 THR A CA 1
ATOM 950 C C . THR A 1 128 ? 2.318 18.041 7.326 1.00 95.31 128 THR A C 1
ATOM 952 O O . THR A 1 128 ? 1.359 17.969 6.568 1.00 95.31 128 THR A O 1
ATOM 955 N N . TYR A 1 129 ? 3.159 17.015 7.486 1.00 96.44 129 TYR A N 1
ATOM 956 C CA . TYR A 1 129 ? 3.014 15.778 6.713 1.00 96.44 129 TYR A CA 1
ATOM 957 C C . TYR A 1 129 ? 1.795 14.956 7.140 1.00 96.44 129 TYR A C 1
ATOM 959 O O . TYR A 1 129 ? 1.075 14.452 6.285 1.00 96.44 129 TYR A O 1
ATOM 967 N N . LEU A 1 130 ? 1.483 14.900 8.439 1.00 96.56 130 LEU A N 1
ATOM 968 C CA . LEU A 1 130 ? 0.232 14.289 8.890 1.00 96.56 130 LEU A CA 1
ATOM 969 C C . LEU A 1 130 ? -0.982 15.038 8.315 1.00 96.56 130 LEU A C 1
ATOM 971 O O . LEU A 1 130 ? -1.877 14.408 7.769 1.00 96.56 130 LEU A O 1
ATOM 975 N N . GLN A 1 131 ? -0.987 16.374 8.354 1.00 97.31 131 GLN A N 1
ATOM 976 C CA . GLN A 1 131 ? -2.058 17.191 7.768 1.00 97.31 131 GLN A CA 1
ATOM 977 C C . GLN A 1 131 ? -2.212 16.961 6.259 1.00 97.31 131 GLN A C 1
ATOM 979 O O . GLN A 1 131 ? -3.337 16.866 5.770 1.00 97.31 131 GLN A O 1
ATOM 984 N N . LYS A 1 132 ? -1.101 16.828 5.524 1.00 97.31 132 LYS A N 1
ATOM 985 C CA . LYS A 1 132 ? -1.116 16.458 4.102 1.00 97.31 132 LYS A CA 1
ATOM 986 C C . LYS A 1 132 ? -1.736 15.080 3.885 1.00 97.31 132 LYS A C 1
ATOM 988 O O . LYS A 1 132 ? -2.617 14.955 3.042 1.00 97.31 132 LYS A O 1
ATOM 993 N N . ALA A 1 133 ? -1.347 14.077 4.675 1.00 97.19 133 ALA A N 1
ATOM 994 C CA . ALA A 1 133 ? -1.933 12.738 4.603 1.00 97.19 133 ALA A CA 1
ATOM 995 C C . ALA A 1 133 ? -3.455 12.764 4.839 1.00 97.19 133 ALA A C 1
ATOM 997 O O . ALA A 1 133 ? -4.209 12.156 4.086 1.00 97.19 133 ALA A O 1
ATOM 998 N N . GLU A 1 134 ? -3.921 13.516 5.839 1.00 96.75 134 GLU A N 1
ATOM 999 C CA . GLU A 1 134 ? -5.357 13.670 6.108 1.00 96.75 134 GLU A CA 1
ATOM 1000 C C . GLU A 1 134 ? -6.093 14.464 5.021 1.00 96.75 134 GLU A C 1
ATOM 1002 O O . GLU A 1 134 ? -7.259 14.200 4.750 1.00 96.75 134 GLU A O 1
ATOM 1007 N N . THR A 1 135 ? -5.423 15.423 4.381 1.00 97.00 135 THR A N 1
ATOM 1008 C CA . THR A 1 135 ? -5.998 16.196 3.271 1.00 97.00 135 THR A CA 1
ATOM 1009 C C . THR A 1 135 ? -6.175 15.314 2.038 1.00 97.00 135 THR A C 1
ATOM 1011 O O . THR A 1 135 ? -7.259 15.263 1.460 1.00 97.00 135 THR A O 1
ATOM 1014 N N . TYR A 1 136 ? -5.134 14.570 1.660 1.00 97.12 136 TYR A N 1
ATOM 1015 C CA . TYR A 1 136 ? -5.160 13.697 0.486 1.00 97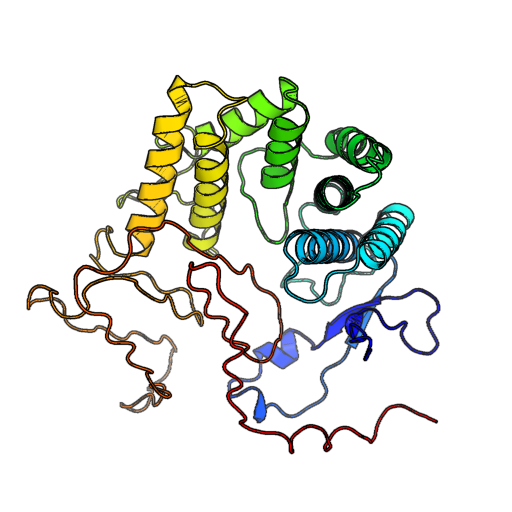.12 136 TYR A CA 1
ATOM 1016 C C . TYR A 1 136 ? -5.976 12.416 0.698 1.00 97.12 136 TYR A C 1
ATOM 1018 O O . TYR A 1 136 ? -6.376 11.793 -0.281 1.00 97.12 136 TYR A O 1
ATOM 1026 N N . PHE A 1 137 ? -6.332 12.066 1.942 1.00 93.44 137 PHE A N 1
ATOM 1027 C CA . PHE A 1 137 ? -7.310 11.009 2.222 1.00 93.44 137 PHE A CA 1
ATOM 1028 C C . PHE A 1 137 ? -8.624 11.205 1.446 1.00 93.44 137 PHE A C 1
ATOM 1030 O O . PHE A 1 137 ? -9.203 10.230 0.979 1.00 93.44 137 PHE A O 1
ATOM 1037 N N . ALA A 1 138 ? -9.073 12.451 1.248 1.00 92.19 138 ALA A N 1
ATOM 1038 C CA . ALA A 1 138 ? -10.290 12.749 0.488 1.00 92.19 138 ALA A CA 1
ATOM 1039 C C . ALA A 1 138 ? -10.198 12.375 -1.005 1.00 92.19 138 ALA A C 1
ATOM 1041 O O . ALA A 1 138 ? -11.226 12.274 -1.673 1.00 92.19 138 ALA A O 1
ATOM 1042 N N . ASN A 1 139 ? -8.985 12.180 -1.531 1.00 95.62 139 ASN A N 1
ATOM 1043 C CA . ASN A 1 139 ? -8.749 11.728 -2.901 1.00 95.62 139 ASN A CA 1
ATOM 1044 C C . ASN A 1 139 ? -8.643 10.205 -3.010 1.00 95.62 139 ASN A C 1
ATOM 1046 O O . ASN A 1 139 ? -8.724 9.666 -4.111 1.00 95.62 139 ASN A O 1
ATOM 1050 N N . LEU A 1 140 ? -8.513 9.506 -1.882 1.00 90.88 140 LEU A N 1
ATOM 1051 C CA . LEU A 1 140 ? -8.620 8.058 -1.855 1.00 90.88 140 LEU A CA 1
ATOM 1052 C C . LEU A 1 140 ? -10.099 7.734 -2.031 1.00 90.88 140 LEU A C 1
ATOM 1054 O O . LEU A 1 140 ? -10.934 8.233 -1.276 1.00 90.88 140 LEU A O 1
ATOM 1058 N N . ASN A 1 141 ? -10.446 6.918 -3.025 1.00 87.25 141 ASN A N 1
ATOM 1059 C CA . ASN A 1 141 ? -11.814 6.440 -3.206 1.00 87.25 141 ASN A CA 1
ATOM 1060 C C . ASN A 1 141 ? -12.215 5.542 -2.019 1.00 87.25 141 ASN A C 1
ATOM 1062 O O . ASN A 1 141 ? -12.235 4.321 -2.121 1.00 87.25 141 ASN A O 1
ATOM 1066 N N . ALA A 1 142 ? -12.527 6.141 -0.869 1.00 78.12 142 ALA A N 1
ATOM 1067 C CA . ALA A 1 142 ? -12.733 5.447 0.398 1.00 78.12 142 ALA A CA 1
ATOM 1068 C C . ALA A 1 142 ? -13.995 4.564 0.394 1.00 78.12 142 ALA A C 1
ATOM 1070 O O . ALA A 1 142 ? -14.205 3.773 1.312 1.00 78.12 142 ALA A O 1
ATOM 1071 N N . SER A 1 143 ? -14.847 4.676 -0.626 1.00 87.44 143 SER A N 1
ATOM 1072 C CA . SER A 1 143 ? -15.954 3.739 -0.828 1.00 87.44 143 SER A CA 1
ATOM 1073 C C . SER A 1 143 ? -15.485 2.376 -1.352 1.00 87.44 143 SER A C 1
ATOM 1075 O O . SER A 1 143 ? -16.149 1.368 -1.105 1.00 87.44 143 SER A O 1
ATOM 1077 N N . ASP A 1 144 ? -14.321 2.335 -2.003 1.00 92.25 144 ASP A N 1
ATOM 1078 C CA . ASP A 1 144 ? -13.686 1.130 -2.512 1.00 92.25 144 ASP A CA 1
ATOM 1079 C C . ASP A 1 144 ? -12.691 0.559 -1.489 1.00 92.25 144 ASP A C 1
ATOM 1081 O O . ASP A 1 144 ? -11.568 1.032 -1.331 1.00 92.25 144 ASP A O 1
ATOM 1085 N N . TYR A 1 145 ? -13.136 -0.467 -0.769 1.00 95.88 145 TYR A N 1
ATOM 1086 C CA . TYR A 1 145 ? -12.348 -1.225 0.209 1.00 95.88 145 TYR A CA 1
ATOM 1087 C C . TYR A 1 145 ? -12.197 -2.702 -0.192 1.00 95.88 145 TYR A C 1
ATOM 1089 O O . TYR A 1 145 ? -11.751 -3.514 0.616 1.00 95.88 145 TYR A O 1
ATOM 1097 N N . LYS A 1 146 ? -12.609 -3.075 -1.412 1.00 97.44 146 LYS A N 1
ATOM 1098 C CA . LYS A 1 146 ? -12.719 -4.473 -1.870 1.00 97.44 146 LYS A CA 1
ATOM 1099 C C . LYS A 1 146 ? -11.478 -4.934 -2.649 1.00 97.44 146 LYS A C 1
ATOM 1101 O O . LYS A 1 146 ? -11.585 -5.689 -3.611 1.00 97.44 146 LYS A O 1
ATOM 1106 N N . TRP A 1 147 ? -10.305 -4.469 -2.227 1.00 97.19 147 TRP A N 1
ATOM 1107 C CA . TRP A 1 147 ? -8.994 -4.891 -2.728 1.00 97.19 147 TRP A CA 1
ATOM 1108 C C . TRP A 1 147 ? -8.047 -5.144 -1.548 1.00 97.19 147 TRP A C 1
ATOM 1110 O O . TRP A 1 147 ? -8.511 -5.518 -0.471 1.00 97.19 147 TRP A O 1
ATOM 1120 N N . THR A 1 148 ? -6.733 -4.992 -1.717 1.00 96.56 148 THR A N 1
ATOM 1121 C CA . THR A 1 148 ? -5.757 -5.070 -0.620 1.00 96.56 148 THR A CA 1
ATOM 1122 C C . THR A 1 148 ? -4.524 -4.217 -0.884 1.00 96.56 148 THR A C 1
ATOM 1124 O O . THR A 1 148 ? -4.282 -3.760 -2.002 1.00 96.56 148 THR A O 1
ATOM 1127 N N . GLN A 1 149 ? -3.726 -4.050 0.168 1.00 94.88 149 GLN A N 1
ATOM 1128 C CA . GLN A 1 149 ? -2.391 -3.483 0.114 1.00 94.88 149 GLN A CA 1
ATOM 1129 C C . GLN A 1 149 ? -1.553 -4.189 -0.951 1.00 94.88 149 GLN A C 1
ATOM 1131 O O . GLN A 1 149 ? -1.322 -5.398 -0.878 1.00 94.88 149 GLN A O 1
ATOM 1136 N N . CYS A 1 150 ? -1.037 -3.433 -1.911 1.00 91.88 150 CYS A N 1
ATOM 1137 C CA . CYS A 1 150 ? -0.144 -3.988 -2.917 1.00 91.88 150 CYS A CA 1
ATOM 1138 C C . CYS A 1 150 ? 0.860 -2.952 -3.431 1.00 91.88 150 CYS A C 1
ATOM 1140 O O . CYS A 1 150 ? 1.064 -1.894 -2.829 1.00 91.88 150 CYS A O 1
ATOM 1142 N N . TRP A 1 151 ? 1.571 -3.307 -4.499 1.00 88.38 151 TRP A N 1
ATOM 1143 C CA . TRP A 1 151 ? 2.531 -2.422 -5.149 1.00 88.38 151 TRP A CA 1
ATOM 1144 C C . TRP A 1 151 ? 1.848 -1.241 -5.854 1.00 88.38 151 TRP A C 1
ATOM 1146 O O . TRP A 1 151 ? 2.509 -0.224 -6.006 1.00 88.38 151 TRP A O 1
ATOM 1156 N N . ASP A 1 152 ? 0.565 -1.366 -6.196 1.00 94.06 152 ASP A N 1
ATOM 1157 C CA . ASP A 1 152 ? -0.231 -0.338 -6.873 1.00 94.06 152 ASP A CA 1
ATOM 1158 C C . ASP A 1 152 ? -1.068 0.492 -5.891 1.00 94.06 152 ASP A C 1
ATOM 1160 O O . ASP A 1 152 ? -1.113 1.695 -6.013 1.00 94.06 152 ASP A O 1
ATOM 1164 N N . ASP A 1 153 ? -1.690 -0.124 -4.878 1.00 95.88 153 ASP A N 1
ATOM 1165 C CA . ASP A 1 153 ? -2.599 0.586 -3.963 1.00 95.88 153 ASP A CA 1
ATOM 1166 C C . ASP A 1 153 ? -2.183 0.431 -2.491 1.00 95.88 153 ASP A C 1
ATOM 1168 O O . ASP A 1 153 ? -2.140 -0.677 -1.934 1.00 95.88 153 ASP A O 1
ATOM 1172 N N . LYS A 1 154 ? -1.843 1.558 -1.855 1.00 95.00 154 LYS A N 1
ATOM 1173 C CA . LYS A 1 154 ? -1.297 1.658 -0.489 1.00 95.00 154 LYS A CA 1
ATOM 1174 C C . LYS A 1 154 ? -2.322 2.229 0.483 1.00 95.00 154 LYS A C 1
ATOM 1176 O O . LYS A 1 154 ? -2.020 2.352 1.678 1.00 95.00 154 LYS A O 1
ATOM 1181 N N . LYS A 1 155 ? -3.543 2.543 0.024 1.00 96.62 155 LYS A N 1
ATOM 1182 C CA . LYS A 1 155 ? -4.577 3.173 0.862 1.00 96.62 155 LYS A CA 1
ATOM 1183 C C . LYS A 1 155 ? -4.893 2.332 2.094 1.00 96.62 155 LYS A C 1
ATOM 1185 O O . LYS A 1 155 ? -5.099 2.872 3.173 1.00 96.62 155 LYS A O 1
ATOM 1190 N N . TYR A 1 156 ? -4.841 1.011 1.965 1.00 97.94 156 TYR A N 1
ATOM 1191 C CA . TYR A 1 156 ? -5.118 0.060 3.038 1.00 97.94 156 TYR A CA 1
ATOM 1192 C C . TYR A 1 156 ? -4.187 0.237 4.241 1.00 97.94 156 TYR A C 1
ATOM 1194 O O . TYR A 1 156 ? -4.645 0.485 5.361 1.00 97.94 156 TYR A O 1
ATOM 1202 N N . GLY A 1 157 ? -2.875 0.157 4.016 1.00 96.56 157 GLY A N 1
ATOM 1203 C CA . GLY A 1 157 ? -1.872 0.380 5.053 1.00 96.56 157 GLY A CA 1
ATOM 1204 C C . GLY A 1 157 ? -1.839 1.834 5.520 1.00 96.56 157 GLY A C 1
ATOM 1205 O O . GLY A 1 157 ? -1.683 2.091 6.716 1.00 96.56 157 GLY A O 1
ATOM 1206 N N . ALA A 1 158 ? -2.035 2.787 4.606 1.00 96.88 158 ALA A N 1
ATOM 1207 C CA . ALA A 1 158 ? -2.048 4.210 4.921 1.00 96.88 158 ALA A CA 1
ATOM 1208 C C . ALA A 1 158 ? -3.196 4.584 5.874 1.00 96.88 158 ALA A C 1
ATOM 1210 O O . ALA A 1 158 ? -2.961 5.185 6.923 1.00 96.88 158 ALA A O 1
ATOM 1211 N N . ILE A 1 159 ? -4.428 4.169 5.574 1.00 98.19 159 ILE A N 1
ATOM 1212 C CA . ILE A 1 159 ? -5.605 4.441 6.409 1.00 98.19 159 ILE A CA 1
ATOM 1213 C C . ILE A 1 159 ? -5.496 3.699 7.745 1.00 98.19 159 ILE A C 1
ATOM 1215 O O . ILE A 1 159 ? -5.803 4.281 8.787 1.00 98.19 159 ILE A O 1
ATOM 1219 N N . LEU A 1 160 ? -4.968 2.467 7.752 1.00 98.31 160 LEU A N 1
ATOM 1220 C CA . LEU A 1 160 ? -4.635 1.757 8.991 1.00 98.31 160 LEU A CA 1
ATOM 1221 C C . LEU A 1 160 ? -3.686 2.579 9.860 1.00 98.31 160 LEU A C 1
ATOM 1223 O O . LEU A 1 160 ? -3.926 2.749 11.059 1.00 98.31 160 LEU A O 1
ATOM 1227 N N . LYS A 1 161 ? -2.625 3.129 9.269 1.00 97.06 161 LYS A N 1
ATOM 1228 C CA . LYS A 1 161 ? -1.644 3.903 10.024 1.00 97.06 161 LYS A CA 1
ATOM 1229 C C . LYS A 1 161 ? -2.202 5.248 10.494 1.00 97.06 161 LYS A C 1
ATOM 1231 O O . LYS A 1 161 ? -1.940 5.631 11.633 1.00 97.06 161 LYS A O 1
ATOM 1236 N N . LEU A 1 162 ? -3.037 5.916 9.696 1.00 97.12 162 LEU A N 1
ATOM 1237 C CA . LEU A 1 162 ? -3.784 7.105 10.125 1.00 97.12 162 LEU A CA 1
ATOM 1238 C C . LEU A 1 162 ? -4.716 6.802 11.300 1.00 97.12 162 LEU A C 1
ATOM 1240 O O . LEU A 1 162 ? -4.783 7.593 12.242 1.00 97.12 162 LEU A O 1
ATOM 1244 N N . ALA A 1 163 ? -5.395 5.654 11.288 1.00 98.06 163 ALA A N 1
ATOM 1245 C CA . ALA A 1 163 ? -6.229 5.225 12.403 1.00 98.06 163 ALA A CA 1
ATOM 1246 C C . ALA A 1 163 ? -5.404 5.024 13.685 1.00 98.06 163 ALA A C 1
ATOM 1248 O O . ALA A 1 163 ? -5.814 5.498 14.742 1.00 98.06 163 ALA A O 1
ATOM 1249 N N . GLN A 1 164 ? -4.222 4.401 13.591 1.00 97.12 164 GLN A N 1
ATOM 1250 C CA . GLN A 1 164 ? -3.307 4.249 14.731 1.00 97.12 164 GLN A CA 1
ATOM 1251 C C . GLN A 1 164 ? -2.800 5.596 15.265 1.00 97.12 164 GLN A C 1
ATOM 1253 O O . GLN A 1 164 ? -2.739 5.793 16.472 1.00 97.12 164 GLN A O 1
ATOM 1258 N N . ILE A 1 165 ? -2.428 6.523 14.378 1.00 95.75 165 ILE A N 1
ATOM 1259 C CA . ILE A 1 165 ? -1.852 7.819 14.769 1.00 95.75 165 ILE A CA 1
ATOM 1260 C C . ILE A 1 165 ? -2.910 8.738 15.389 1.00 95.75 165 ILE A C 1
ATOM 1262 O O . ILE A 1 165 ? -2.631 9.440 16.358 1.00 95.75 165 ILE A O 1
ATOM 1266 N N . THR A 1 166 ? -4.108 8.778 14.805 1.00 96.62 166 THR A N 1
ATOM 1267 C CA . THR A 1 166 ? -5.095 9.828 15.105 1.00 96.62 166 THR A CA 1
ATOM 1268 C C . THR A 1 166 ? -6.263 9.351 15.958 1.00 96.62 166 THR A C 1
ATOM 1270 O O . THR A 1 166 ? -6.952 10.176 16.554 1.00 96.62 166 THR A O 1
ATOM 1273 N N . GLY A 1 167 ? -6.552 8.047 15.965 1.00 97.81 167 GLY A N 1
ATOM 1274 C CA . GLY A 1 167 ? -7.754 7.488 16.582 1.00 97.81 167 GLY A CA 1
ATOM 1275 C C . GLY A 1 167 ? -9.076 7.957 15.970 1.00 97.81 167 GLY A C 1
ATOM 1276 O O . GLY A 1 167 ? -10.137 7.683 16.531 1.00 97.81 167 GLY A O 1
ATOM 1277 N N . LYS A 1 168 ? -9.055 8.666 14.832 1.00 97.62 168 LYS A N 1
ATOM 1278 C CA . LYS A 1 168 ? -10.278 9.199 14.224 1.00 97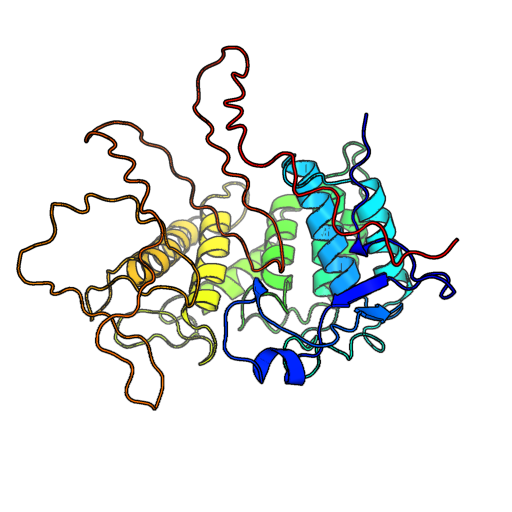.62 168 LYS A CA 1
ATOM 1279 C C . LYS A 1 168 ? -11.181 8.064 13.749 1.00 97.62 168 LYS A C 1
ATOM 1281 O O . LYS A 1 168 ? -10.768 7.187 12.989 1.00 97.62 168 LYS A O 1
ATOM 1286 N N . LYS A 1 169 ? -12.451 8.148 14.151 1.00 97.38 169 LYS A N 1
ATOM 1287 C CA . LYS A 1 169 ? -13.489 7.143 13.889 1.00 97.38 169 LYS A CA 1
ATOM 1288 C C . LYS A 1 169 ? -13.606 6.767 12.408 1.00 97.38 169 LYS A C 1
ATOM 1290 O O . LYS A 1 169 ? -13.704 5.587 12.106 1.00 97.38 169 LYS A O 1
ATOM 1295 N N . VAL A 1 170 ? -13.506 7.742 11.500 1.00 96.44 170 VAL A N 1
ATOM 1296 C CA . VAL A 1 170 ? -13.582 7.509 10.046 1.00 96.44 170 VAL A CA 1
ATOM 1297 C C . VAL A 1 170 ? -12.537 6.505 9.549 1.00 96.44 170 VAL A C 1
ATOM 1299 O O . VAL A 1 170 ? -12.874 5.622 8.768 1.00 96.44 170 VAL A O 1
ATOM 1302 N N . TYR A 1 171 ? -11.296 6.575 10.037 1.00 97.94 171 TYR A N 1
ATOM 1303 C CA . TYR A 1 171 ? -10.244 5.646 9.623 1.00 97.94 171 TYR A CA 1
ATOM 1304 C C . TYR A 1 171 ? -10.407 4.285 10.300 1.00 97.94 171 TYR A C 1
ATOM 1306 O O . TYR A 1 171 ? -10.251 3.256 9.653 1.00 97.94 171 TYR A O 1
ATOM 1314 N N . VAL A 1 172 ? -10.769 4.271 11.589 1.00 98.44 172 VAL A N 1
ATOM 1315 C CA . VAL A 1 172 ? -11.012 3.035 12.353 1.00 98.44 172 VAL A CA 1
ATOM 1316 C C . VAL A 1 172 ? -12.130 2.210 11.709 1.00 98.44 172 VAL A C 1
ATOM 1318 O O . VAL A 1 172 ? -11.947 1.024 11.446 1.00 98.44 172 VAL A O 1
ATOM 1321 N N . GLU A 1 173 ? -13.269 2.836 11.410 1.00 97.81 173 GLU A N 1
ATOM 1322 C CA . GLU A 1 173 ? -14.405 2.167 10.767 1.00 97.81 173 GLU A CA 1
ATOM 1323 C C . GLU A 1 173 ? -14.074 1.706 9.348 1.00 97.81 173 GLU A C 1
ATOM 1325 O O . GLU A 1 173 ? -14.526 0.640 8.930 1.00 97.81 173 GLU A O 1
ATOM 1330 N N . TRP A 1 174 ? -13.272 2.480 8.612 1.00 98.25 174 TRP A N 1
ATOM 1331 C CA . TRP A 1 174 ? -12.836 2.098 7.274 1.00 98.25 174 TRP A CA 1
ATOM 1332 C C . TRP A 1 174 ? -11.959 0.843 7.298 1.00 98.25 174 TRP A C 1
ATOM 1334 O O . TRP A 1 174 ? -12.228 -0.104 6.561 1.00 98.25 174 TRP A O 1
ATOM 1344 N N . VAL A 1 175 ? -10.957 0.798 8.185 1.00 98.62 175 VAL A N 1
ATOM 1345 C CA . VAL A 1 175 ? -10.054 -0.357 8.332 1.00 98.62 175 VAL A CA 1
ATOM 1346 C C . VAL A 1 175 ? -10.834 -1.604 8.712 1.00 98.62 175 VAL A C 1
ATOM 1348 O O . VAL A 1 175 ? -10.602 -2.668 8.146 1.00 98.62 175 VAL A O 1
ATOM 1351 N N . GLU A 1 176 ? -11.786 -1.488 9.636 1.00 98.56 176 GLU A N 1
ATOM 1352 C CA . GLU A 1 176 ? -12.609 -2.635 10.007 1.00 98.56 176 GLU A CA 1
ATOM 1353 C C . GLU A 1 176 ? -13.536 -3.081 8.893 1.00 98.56 176 GLU A C 1
ATOM 1355 O O . GLU A 1 176 ? -13.664 -4.276 8.690 1.00 98.56 176 GLU A O 1
ATOM 1360 N N . ARG A 1 177 ? -14.129 -2.162 8.129 1.00 98.50 177 ARG A N 1
ATOM 1361 C CA . ARG A 1 177 ? -14.946 -2.537 6.970 1.00 98.50 177 ARG A CA 1
ATOM 1362 C C . ARG A 1 177 ? -14.128 -3.294 5.923 1.00 98.50 177 ARG A C 1
ATOM 1364 O O . ARG A 1 177 ? -14.598 -4.298 5.392 1.00 98.50 177 ARG A O 1
ATOM 1371 N N . TYR A 1 178 ? -12.915 -2.820 5.653 1.00 98.62 178 TYR A N 1
ATOM 1372 C CA . TYR A 1 178 ? -11.949 -3.496 4.794 1.00 98.62 178 TYR A CA 1
ATOM 1373 C C . TYR A 1 178 ? -11.637 -4.908 5.312 1.00 98.62 178 TYR A C 1
ATOM 1375 O O . TYR A 1 178 ? -11.817 -5.880 4.582 1.00 98.62 178 TYR A O 1
ATOM 1383 N N . LEU A 1 179 ? -11.221 -5.044 6.574 1.00 98.75 179 LEU A N 1
ATOM 1384 C CA . LEU A 1 179 ? -10.858 -6.345 7.138 1.00 98.75 179 LEU A CA 1
ATOM 1385 C C . LEU A 1 179 ? -12.066 -7.286 7.254 1.00 98.75 179 LEU A C 1
ATOM 1387 O O . LEU A 1 179 ? -11.939 -8.462 6.930 1.00 98.75 179 LEU A O 1
ATOM 1391 N N . ASP A 1 180 ? -13.238 -6.785 7.646 1.00 98.69 180 ASP A N 1
ATOM 1392 C CA . ASP A 1 180 ? -14.484 -7.553 7.717 1.00 98.69 180 ASP A CA 1
ATOM 1393 C C . ASP A 1 180 ? -14.840 -8.154 6.353 1.00 98.69 180 ASP A C 1
ATOM 1395 O O . ASP A 1 180 ? -15.214 -9.323 6.285 1.00 98.69 180 ASP A O 1
ATOM 1399 N N . TRP A 1 181 ? -14.665 -7.406 5.257 1.00 98.69 181 TRP A N 1
ATOM 1400 C CA . TRP A 1 181 ? -14.901 -7.918 3.902 1.00 98.69 181 TRP A CA 1
ATOM 1401 C C . TRP A 1 181 ? -13.999 -9.113 3.555 1.00 98.69 181 TRP A C 1
ATOM 1403 O O . TRP A 1 181 ? -14.450 -10.055 2.898 1.00 98.69 181 TRP A O 1
ATOM 1413 N N . TRP A 1 182 ? -12.758 -9.115 4.052 1.00 98.69 182 TRP A N 1
ATOM 1414 C CA . TRP A 1 182 ? -11.808 -10.217 3.881 1.00 98.69 182 TRP A CA 1
ATOM 1415 C C . TRP A 1 182 ? -12.128 -11.458 4.723 1.00 98.69 182 TRP A C 1
ATOM 1417 O O . TRP A 1 182 ? -11.568 -12.529 4.472 1.00 98.69 182 TRP A O 1
ATOM 1427 N N . MET A 1 183 ? -13.014 -11.361 5.717 1.00 97.94 183 MET A N 1
ATOM 1428 C CA . MET A 1 183 ? -13.387 -12.504 6.551 1.00 97.94 183 MET A CA 1
ATOM 1429 C C . MET A 1 183 ? -14.291 -13.481 5.793 1.00 97.94 183 MET A C 1
ATOM 1431 O O . MET A 1 183 ? -15.023 -13.120 4.868 1.00 97.94 183 MET A O 1
ATOM 1435 N N . LYS A 1 184 ? -14.286 -14.749 6.216 1.00 95.12 184 LYS A N 1
ATOM 1436 C CA . LYS A 1 184 ? -15.209 -15.757 5.682 1.00 95.12 184 LYS A CA 1
ATOM 1437 C C . LYS A 1 184 ? -16.656 -15.316 5.933 1.00 95.12 184 LYS A C 1
ATOM 1439 O O . LYS A 1 184 ? -17.054 -15.131 7.078 1.00 95.12 184 LYS A O 1
ATOM 1444 N N . GLY A 1 185 ? -17.432 -15.169 4.859 1.00 94.94 185 GLY A N 1
ATOM 1445 C CA . GLY A 1 185 ? -18.808 -14.659 4.904 1.00 94.94 185 GLY A CA 1
ATOM 1446 C C . GLY A 1 185 ? -18.936 -13.128 4.901 1.00 94.94 185 GLY A C 1
ATOM 1447 O O . GLY A 1 185 ? -20.059 -12.638 4.927 1.00 94.94 185 GLY A O 1
ATOM 1448 N N . GLY A 1 186 ? -17.828 -12.377 4.854 1.00 96.00 186 GLY A N 1
ATOM 1449 C CA . GLY A 1 186 ? -17.835 -10.910 4.802 1.00 96.00 186 GLY A CA 1
ATOM 1450 C C . GLY A 1 186 ? -18.090 -10.352 3.401 1.00 96.00 186 GLY A C 1
ATOM 1451 O O . GLY A 1 186 ? -18.938 -9.482 3.215 1.00 96.00 186 GLY A O 1
ATOM 1452 N N . GLY A 1 187 ? -17.391 -10.879 2.395 1.00 96.56 187 GLY A N 1
ATOM 1453 C CA . GLY A 1 187 ? -17.685 -10.562 0.997 1.00 96.56 187 GLY A CA 1
ATOM 1454 C C . GLY A 1 187 ? -16.632 -10.987 -0.021 1.00 96.56 187 GLY A C 1
ATOM 1455 O O . GLY A 1 187 ? -16.957 -11.020 -1.206 1.00 96.56 187 GLY A O 1
ATOM 1456 N N . ILE A 1 188 ? -15.408 -11.322 0.398 1.00 97.88 188 ILE A N 1
ATOM 1457 C CA . ILE A 1 188 ? -14.431 -11.961 -0.491 1.00 97.88 188 ILE A CA 1
ATOM 1458 C C . ILE A 1 188 ? -14.765 -13.444 -0.707 1.00 97.88 188 ILE A C 1
ATOM 1460 O O . ILE A 1 188 ? -15.267 -14.135 0.187 1.00 97.88 188 ILE A O 1
ATOM 1464 N N . THR A 1 189 ? -14.449 -13.952 -1.895 1.00 97.69 189 THR A N 1
ATOM 1465 C CA . THR A 1 189 ? -14.555 -15.376 -2.219 1.00 97.69 189 THR A CA 1
ATOM 1466 C C . THR A 1 189 ? -13.484 -16.172 -1.476 1.00 97.69 189 THR A C 1
ATOM 1468 O O . THR A 1 189 ? -12.343 -15.738 -1.352 1.00 97.69 189 THR A O 1
ATOM 1471 N N . TYR A 1 190 ? -13.836 -17.367 -1.007 1.00 98.19 190 TYR A N 1
ATOM 1472 C CA . TYR A 1 190 ? -12.890 -18.325 -0.438 1.00 98.19 190 TYR A CA 1
ATOM 1473 C C . TYR A 1 190 ? -12.824 -19.569 -1.316 1.00 98.19 190 TYR A C 1
ATOM 1475 O O . TYR A 1 190 ? -13.852 -20.059 -1.788 1.00 98.19 190 TYR A O 1
ATOM 1483 N N . THR A 1 191 ? -11.623 -20.114 -1.500 1.00 96.50 191 THR A N 1
ATOM 1484 C CA . THR A 1 191 ? -11.457 -21.431 -2.120 1.00 96.50 191 THR A CA 1
ATOM 1485 C C . THR A 1 191 ? -12.071 -22.518 -1.228 1.00 96.50 191 THR A C 1
ATOM 1487 O O . THR A 1 191 ? -12.180 -22.325 -0.010 1.00 96.50 191 THR A O 1
ATOM 1490 N N . PRO A 1 192 ? -12.402 -23.706 -1.772 1.00 96.25 192 PRO A N 1
ATOM 1491 C CA . PRO A 1 192 ? -12.849 -24.836 -0.953 1.00 96.25 192 PRO A CA 1
ATOM 1492 C C . PRO A 1 192 ? -11.857 -25.214 0.160 1.00 96.25 192 PRO A C 1
ATOM 1494 O O . PRO A 1 192 ? -12.264 -25.675 1.221 1.00 96.25 192 PRO A O 1
ATOM 1497 N N . GLY A 1 193 ? -10.559 -24.968 -0.061 1.00 94.56 193 GLY A N 1
ATOM 1498 C CA . GLY A 1 193 ? -9.497 -25.193 0.920 1.00 94.56 193 GLY A CA 1
ATOM 1499 C C . GLY A 1 193 ? -9.371 -24.116 2.004 1.00 94.56 193 GLY A C 1
ATOM 1500 O O . GLY A 1 193 ? -8.544 -24.273 2.895 1.00 94.56 193 GLY A O 1
ATOM 1501 N N . GLY A 1 194 ? -10.153 -23.033 1.946 1.00 95.50 194 GLY A N 1
ATOM 1502 C CA . GLY A 1 194 ? -10.173 -21.993 2.977 1.00 95.50 194 GLY A CA 1
ATOM 1503 C C . GLY A 1 194 ? -9.211 -20.819 2.764 1.00 95.50 194 GLY A C 1
ATOM 1504 O O . GLY A 1 194 ? -9.008 -20.045 3.696 1.00 95.50 194 GLY A O 1
ATOM 1505 N N . LEU A 1 195 ? -8.656 -20.645 1.561 1.00 95.50 195 LEU A N 1
ATOM 1506 C CA . LEU A 1 195 ? -7.842 -19.475 1.210 1.00 95.50 195 LEU A CA 1
ATOM 1507 C C . LEU A 1 195 ? -8.738 -18.351 0.647 1.00 95.50 195 LEU A C 1
ATOM 1509 O O . LEU A 1 195 ? -9.527 -18.641 -0.256 1.00 95.50 195 LEU A O 1
ATOM 1513 N N . PRO A 1 196 ? -8.628 -17.089 1.107 1.00 97.44 196 PRO A N 1
ATOM 1514 C CA . PRO A 1 196 ? -9.291 -15.963 0.451 1.00 97.44 196 PRO A CA 1
ATOM 1515 C C . PRO A 1 196 ? -8.724 -15.751 -0.962 1.00 97.44 196 PRO A C 1
ATOM 1517 O O . PRO A 1 196 ? -7.510 -15.728 -1.162 1.00 97.44 196 PRO A O 1
ATOM 1520 N N . TYR A 1 197 ? -9.608 -15.591 -1.942 1.00 97.19 197 TYR A N 1
ATOM 1521 C CA . TYR A 1 197 ? -9.279 -15.477 -3.359 1.00 97.19 197 TYR A CA 1
ATOM 1522 C C . TYR A 1 197 ? -9.736 -14.116 -3.886 1.00 97.19 197 TYR A C 1
ATOM 1524 O O . TYR A 1 197 ? -10.930 -13.891 -4.084 1.00 97.19 197 TYR A O 1
ATOM 1532 N N . LEU A 1 198 ? -8.775 -13.208 -4.070 1.00 96.06 198 LEU A N 1
ATOM 1533 C CA . LEU A 1 198 ? -9.027 -11.853 -4.563 1.00 96.06 198 LEU A CA 1
ATOM 1534 C C . LEU A 1 198 ? -9.008 -11.787 -6.089 1.00 96.06 198 LEU A C 1
ATOM 1536 O O . LEU A 1 198 ? -9.927 -11.256 -6.700 1.00 96.06 198 LEU A O 1
ATOM 1540 N N . ASP A 1 199 ? -7.946 -12.327 -6.676 1.00 93.44 199 ASP A N 1
ATOM 1541 C CA . ASP A 1 199 ? -7.675 -12.290 -8.104 1.00 93.44 199 ASP A CA 1
ATOM 1542 C C . ASP A 1 199 ? -6.853 -13.518 -8.499 1.00 93.44 199 ASP A C 1
ATOM 1544 O O . ASP A 1 199 ? -6.163 -14.108 -7.663 1.00 93.44 199 ASP A O 1
ATOM 1548 N N . SER A 1 200 ? -6.913 -13.885 -9.776 1.00 91.06 200 SER A N 1
ATOM 1549 C CA . SER A 1 200 ? -6.121 -14.973 -10.352 1.00 91.06 200 SER A CA 1
ATOM 1550 C C . SER A 1 200 ? -4.606 -14.744 -10.280 1.00 91.06 200 SER A C 1
ATOM 1552 O O . SER A 1 200 ? -3.849 -15.700 -10.102 1.00 91.06 200 SER A O 1
ATOM 1554 N N . TRP A 1 201 ? -4.152 -13.492 -10.338 1.00 84.31 201 TRP A N 1
ATOM 1555 C CA . TRP A 1 201 ? -2.744 -13.128 -10.290 1.00 84.31 201 TRP A CA 1
ATOM 1556 C C . TRP A 1 201 ? -2.268 -12.958 -8.851 1.00 84.31 201 TRP A C 1
ATOM 1558 O O . TRP A 1 201 ? -2.692 -12.062 -8.123 1.00 84.31 201 TRP A O 1
ATOM 1568 N N . GLY A 1 202 ? -1.314 -13.786 -8.425 1.00 80.38 202 GLY A N 1
ATOM 1569 C CA . GLY A 1 202 ? -0.672 -13.638 -7.117 1.00 80.38 202 GLY A CA 1
ATOM 1570 C C . GLY A 1 202 ? -1.644 -13.772 -5.940 1.00 80.38 202 GLY A C 1
ATOM 1571 O O . GLY A 1 202 ? -1.587 -12.974 -5.003 1.00 80.38 202 GLY A O 1
ATOM 1572 N N . VAL A 1 203 ? -2.511 -14.792 -5.980 1.00 88.88 203 VAL A N 1
ATOM 1573 C CA . VAL A 1 203 ? -3.492 -15.120 -4.926 1.00 88.88 203 VAL A CA 1
ATOM 1574 C C . VAL A 1 203 ? -2.858 -15.057 -3.529 1.00 88.88 203 VAL A C 1
ATOM 1576 O O . VAL A 1 203 ? -3.346 -14.353 -2.645 1.00 88.88 203 VAL A O 1
ATOM 1579 N N . LEU A 1 204 ? -1.725 -15.748 -3.340 1.00 88.31 204 LEU A N 1
ATOM 1580 C CA . LEU A 1 204 ? -1.031 -15.808 -2.049 1.00 88.31 204 LEU A CA 1
ATOM 1581 C C . LEU A 1 204 ? -0.443 -14.460 -1.634 1.00 88.31 204 LEU A C 1
ATOM 1583 O O . LEU A 1 204 ? -0.463 -14.148 -0.450 1.00 88.31 204 LEU A O 1
ATOM 1587 N N . ARG A 1 205 ? 0.031 -13.651 -2.592 1.00 87.81 205 ARG A N 1
ATOM 1588 C CA . ARG A 1 205 ? 0.559 -12.302 -2.340 1.00 87.81 205 ARG A CA 1
ATOM 1589 C C . ARG A 1 205 ? -0.527 -11.381 -1.798 1.00 87.81 205 ARG A C 1
ATOM 1591 O O . ARG A 1 205 ? -0.277 -10.627 -0.865 1.00 87.81 205 ARG A O 1
ATOM 1598 N N . TYR A 1 206 ? -1.730 -11.431 -2.367 1.00 91.81 206 TYR A N 1
ATOM 1599 C CA . TYR A 1 206 ? -2.831 -10.590 -1.897 1.00 91.81 206 TYR A CA 1
ATOM 1600 C C . TYR A 1 206 ? -3.361 -11.056 -0.540 1.00 91.81 206 TYR A C 1
ATOM 1602 O O . TYR A 1 206 ? -3.553 -10.243 0.363 1.00 91.81 206 TYR A O 1
ATOM 1610 N N . ALA A 1 207 ? -3.530 -12.368 -0.364 1.00 93.69 207 ALA A N 1
ATOM 1611 C CA . ALA A 1 207 ? -3.947 -12.929 0.914 1.00 93.69 207 ALA A CA 1
ATOM 1612 C C . ALA A 1 207 ? -2.945 -12.602 2.036 1.00 93.69 207 ALA A C 1
ATOM 1614 O O . ALA A 1 207 ? -3.355 -12.178 3.119 1.00 93.69 207 ALA A O 1
ATOM 1615 N N . SER A 1 208 ? -1.639 -12.764 1.788 1.00 91.25 208 SER A N 1
ATOM 1616 C CA . SER A 1 208 ? -0.597 -12.502 2.788 1.00 91.25 208 SER A CA 1
ATOM 1617 C C . SER A 1 208 ? -0.476 -11.017 3.138 1.00 91.25 208 SER A C 1
ATOM 1619 O O . SER A 1 208 ? -0.302 -10.691 4.313 1.00 91.25 208 SER A O 1
ATOM 1621 N N . ALA A 1 209 ? -0.646 -10.112 2.169 1.00 91.00 209 ALA A N 1
ATOM 1622 C CA . ALA A 1 209 ? -0.669 -8.672 2.422 1.00 91.00 209 ALA A CA 1
ATOM 1623 C C . ALA A 1 209 ? -1.825 -8.271 3.355 1.00 91.00 209 ALA A C 1
ATOM 1625 O O . ALA A 1 209 ? -1.612 -7.559 4.342 1.00 91.00 209 ALA A O 1
ATOM 1626 N N . THR A 1 210 ? -3.037 -8.790 3.119 1.00 97.75 210 THR A N 1
ATOM 1627 C CA . THR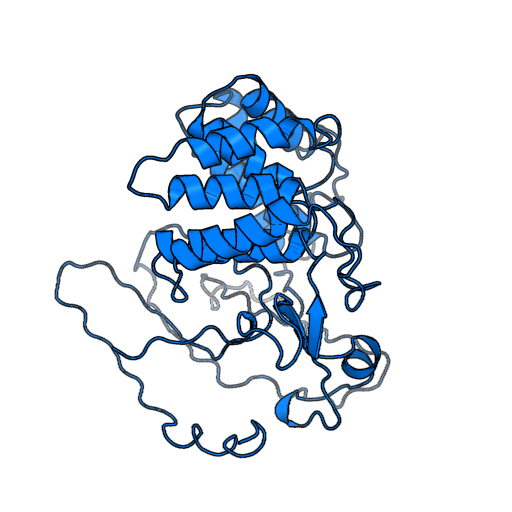 A 1 210 ? -4.166 -8.576 4.038 1.00 97.75 210 THR A CA 1
ATOM 1628 C C . THR A 1 210 ? -3.896 -9.212 5.399 1.00 97.75 210 THR A C 1
ATOM 1630 O O . THR A 1 210 ? -4.155 -8.582 6.422 1.00 97.75 210 THR A O 1
ATOM 1633 N N . ALA A 1 211 ? -3.355 -10.434 5.443 1.00 94.06 211 ALA A N 1
ATOM 1634 C CA . ALA A 1 211 ? -3.018 -11.115 6.694 1.00 94.06 211 ALA A CA 1
ATOM 1635 C C . ALA A 1 211 ? -2.049 -10.288 7.553 1.00 94.06 211 ALA A C 1
ATOM 1637 O O . ALA A 1 211 ? -2.249 -10.157 8.761 1.00 94.06 211 ALA A O 1
ATOM 1638 N N . PHE A 1 212 ? -1.044 -9.669 6.930 1.00 94.81 212 PHE A N 1
ATOM 1639 C CA . PHE A 1 212 ? -0.115 -8.772 7.608 1.00 94.81 212 PHE A CA 1
ATOM 1640 C C . PHE A 1 212 ? -0.828 -7.560 8.226 1.00 94.81 212 PHE A C 1
ATOM 1642 O O . PHE A 1 212 ? -0.675 -7.302 9.423 1.00 94.81 212 PHE A O 1
ATOM 1649 N N . LEU A 1 213 ? -1.671 -6.858 7.458 1.00 96.12 213 LEU A N 1
ATOM 1650 C CA . LEU A 1 213 ? -2.438 -5.720 7.981 1.00 96.12 213 LEU A CA 1
ATOM 1651 C C . LEU A 1 213 ? -3.438 -6.133 9.072 1.00 96.12 213 LEU A C 1
ATOM 1653 O O . LEU A 1 213 ? -3.567 -5.438 10.080 1.00 96.12 213 LEU A O 1
ATOM 1657 N N . ALA A 1 214 ? -4.100 -7.280 8.912 1.00 96.44 214 ALA A N 1
ATOM 1658 C CA . ALA A 1 214 ? -5.018 -7.837 9.900 1.00 96.44 214 ALA A CA 1
ATOM 1659 C C . ALA A 1 214 ? -4.305 -8.124 11.228 1.00 96.44 214 ALA A C 1
ATOM 1661 O O . ALA A 1 214 ? -4.833 -7.790 12.291 1.00 96.44 214 ALA A O 1
ATOM 1662 N N . LYS A 1 215 ? -3.086 -8.682 11.180 1.00 96.19 215 LYS A N 1
ATOM 1663 C CA . LYS A 1 215 ? -2.266 -8.930 12.373 1.00 96.19 215 LYS A CA 1
ATOM 1664 C C . LYS A 1 215 ? -1.858 -7.627 13.058 1.00 96.19 215 LYS A C 1
ATOM 1666 O O . LYS A 1 215 ? -2.066 -7.504 14.262 1.00 96.19 215 LYS A O 1
ATOM 1671 N N . ILE A 1 216 ? -1.361 -6.642 12.301 1.00 93.69 216 ILE A N 1
ATOM 1672 C CA . ILE A 1 216 ? -1.004 -5.319 12.845 1.00 93.69 216 ILE A CA 1
ATOM 1673 C C . ILE A 1 216 ? -2.208 -4.677 13.541 1.00 93.69 216 ILE A C 1
ATOM 1675 O O . ILE A 1 216 ? -2.075 -4.141 14.641 1.00 93.69 216 ILE A O 1
ATOM 1679 N N . TRP A 1 217 ? -3.383 -4.716 12.909 1.00 97.12 217 TRP A N 1
ATOM 1680 C CA . TRP A 1 217 ? -4.598 -4.141 13.481 1.00 97.12 217 TRP A CA 1
ATOM 1681 C C . TRP A 1 217 ? -5.054 -4.878 14.743 1.00 97.12 217 TRP A C 1
ATOM 1683 O O . TRP A 1 217 ? -5.403 -4.245 15.739 1.00 97.12 217 TRP A O 1
ATOM 1693 N N . ALA A 1 218 ? -5.018 -6.213 14.721 1.00 95.31 218 ALA A N 1
ATOM 1694 C CA . ALA A 1 218 ? -5.406 -7.051 15.849 1.00 95.31 218 ALA A CA 1
ATOM 1695 C C . ALA A 1 218 ? -4.517 -6.843 17.082 1.00 95.31 218 ALA A C 1
ATOM 1697 O O . ALA A 1 218 ? -5.026 -6.836 18.202 1.00 95.31 218 ALA A O 1
ATOM 1698 N N . ASP A 1 219 ? -3.210 -6.663 16.889 1.00 92.44 219 ASP A N 1
ATOM 1699 C CA . ASP A 1 219 ? -2.271 -6.467 17.997 1.00 92.44 219 ASP A CA 1
ATOM 1700 C C . ASP A 1 219 ? -2.291 -5.037 18.550 1.00 92.44 219 ASP A C 1
ATOM 1702 O O . ASP A 1 219 ? -1.856 -4.813 19.678 1.00 92.44 219 ASP A O 1
ATOM 1706 N N . TYR A 1 220 ? -2.776 -4.054 17.785 1.00 93.31 220 TYR A N 1
ATOM 1707 C CA . TYR A 1 220 ? -2.742 -2.655 18.199 1.00 93.31 220 TYR A CA 1
ATOM 1708 C C . TYR A 1 220 ? -3.842 -2.358 19.232 1.00 93.31 220 TYR A C 1
ATOM 1710 O O . TYR A 1 220 ? -5.023 -2.378 18.883 1.00 93.31 220 TYR A O 1
ATOM 1718 N N . PRO A 1 221 ? -3.528 -2.063 20.508 1.00 92.25 221 PRO A N 1
ATOM 1719 C CA . PRO A 1 221 ? -4.536 -2.048 21.568 1.00 92.25 221 PRO A CA 1
ATOM 1720 C C . PRO A 1 221 ? -5.382 -0.768 21.601 1.00 92.25 221 PRO A C 1
ATOM 1722 O O . PRO A 1 221 ? -6.533 -0.834 22.024 1.00 92.25 221 PRO A O 1
ATOM 1725 N N . ALA A 1 222 ? -4.845 0.369 21.144 1.00 95.56 222 ALA A N 1
ATOM 1726 C CA . ALA A 1 222 ? -5.418 1.689 21.420 1.00 95.56 222 ALA A CA 1
ATOM 1727 C C . ALA A 1 222 ? -6.697 2.019 20.628 1.00 95.56 222 ALA A C 1
ATOM 1729 O O . ALA A 1 222 ? -7.490 2.841 21.077 1.00 95.56 222 ALA A O 1
ATOM 1730 N N . VAL A 1 223 ? -6.912 1.391 19.467 1.00 96.50 223 VAL A N 1
ATOM 1731 C CA . VAL A 1 223 ? -8.115 1.588 18.636 1.00 96.50 223 VAL A CA 1
ATOM 1732 C C . VAL A 1 223 ? -8.670 0.252 18.135 1.00 96.50 223 VAL A C 1
ATOM 1734 O O . VAL A 1 223 ? -8.044 -0.797 18.311 1.00 96.50 223 VAL A O 1
ATOM 1737 N N . GLY A 1 224 ? -9.849 0.298 17.512 1.00 96.38 224 GLY A N 1
ATOM 1738 C CA . GLY A 1 224 ? -10.541 -0.867 16.963 1.00 96.38 224 GLY A CA 1
ATOM 1739 C C . GLY A 1 224 ? -11.428 -1.601 17.973 1.00 96.38 224 GLY A C 1
ATOM 1740 O O . GLY A 1 224 ? -11.239 -1.548 19.189 1.00 96.38 224 GLY A O 1
ATOM 1741 N N . THR A 1 225 ? -12.409 -2.315 17.445 1.00 97.81 225 THR A N 1
ATOM 1742 C CA . THR A 1 225 ? -13.401 -3.118 18.148 1.00 97.81 225 THR A CA 1
ATOM 1743 C C . THR A 1 225 ? -12.739 -4.355 18.743 1.00 97.81 225 THR A C 1
ATOM 1745 O O . THR A 1 225 ? -12.338 -5.271 18.023 1.00 97.81 225 THR A O 1
ATOM 1748 N N . ALA A 1 226 ? -12.664 -4.419 20.075 1.00 96.50 226 ALA A N 1
ATOM 1749 C CA . ALA A 1 226 ? -11.997 -5.505 20.798 1.00 96.50 226 ALA A CA 1
ATOM 1750 C C . ALA A 1 226 ? -12.485 -6.905 20.378 1.00 96.50 226 ALA A C 1
ATOM 1752 O O . ALA A 1 226 ? -11.671 -7.798 20.157 1.00 96.50 226 ALA A O 1
ATOM 1753 N N . ALA A 1 227 ? -13.797 -7.072 20.179 1.00 96.75 227 ALA A N 1
ATOM 1754 C CA . ALA A 1 227 ? -14.395 -8.348 19.784 1.00 96.75 227 ALA A CA 1
ATOM 1755 C C . ALA A 1 227 ? -13.927 -8.860 18.405 1.00 96.75 227 ALA A C 1
ATOM 1757 O O . ALA A 1 227 ? -13.950 -10.065 18.169 1.00 96.75 227 ALA A O 1
ATOM 1758 N N . LYS A 1 228 ? -13.475 -7.976 17.502 1.00 97.69 228 LYS A N 1
ATOM 1759 C CA . LYS A 1 228 ? -13.023 -8.355 16.151 1.00 97.69 228 LYS A CA 1
ATOM 1760 C C . LYS A 1 228 ? -11.542 -8.730 16.084 1.00 97.69 228 LYS A C 1
ATOM 1762 O O . LYS A 1 228 ? -11.135 -9.451 15.176 1.00 97.69 228 LYS A O 1
ATOM 1767 N N . LYS A 1 229 ? -10.724 -8.288 17.048 1.00 95.50 229 LYS A N 1
ATOM 1768 C CA . LYS A 1 229 ? -9.260 -8.480 17.027 1.00 95.50 229 LYS A CA 1
ATOM 1769 C C . LYS A 1 229 ? -8.866 -9.956 16.965 1.00 95.50 229 LYS A C 1
ATOM 1771 O O . LYS A 1 229 ? -8.012 -10.327 16.165 1.00 95.50 229 LYS A O 1
ATOM 1776 N N . THR A 1 230 ? -9.536 -10.811 17.739 1.00 96.94 230 THR A N 1
ATOM 1777 C CA . THR A 1 230 ? -9.312 -12.265 17.696 1.00 96.94 230 THR A CA 1
ATOM 1778 C C . THR A 1 230 ? -9.634 -12.848 16.320 1.00 96.94 230 THR A C 1
ATOM 1780 O O . THR A 1 230 ? -8.860 -13.653 15.807 1.00 96.94 230 THR A O 1
ATOM 1783 N N . THR A 1 231 ? -10.725 -12.409 15.687 1.00 97.94 231 THR A N 1
ATOM 1784 C CA . THR A 1 231 ? -11.105 -12.841 14.333 1.00 97.94 231 THR A CA 1
ATOM 1785 C C . THR A 1 231 ? -10.028 -12.478 13.313 1.00 97.94 231 THR A C 1
ATOM 1787 O O . THR A 1 231 ? -9.574 -13.346 12.570 1.00 97.94 231 THR A O 1
ATOM 1790 N N . TYR A 1 232 ? -9.544 -11.234 13.328 1.00 98.25 232 TYR A N 1
ATOM 1791 C CA . TYR A 1 232 ? -8.487 -10.776 12.422 1.00 98.25 232 TYR A CA 1
ATOM 1792 C C . TYR A 1 232 ? -7.154 -11.500 12.647 1.00 98.25 232 TYR A C 1
ATOM 1794 O O . TYR A 1 232 ? -6.491 -11.884 11.683 1.00 98.25 232 TYR A O 1
ATOM 1802 N N . LYS A 1 233 ? -6.780 -11.754 13.908 1.00 94.94 233 LYS A N 1
ATOM 1803 C CA . LYS A 1 233 ? -5.589 -12.546 14.248 1.00 94.94 233 LYS A CA 1
ATOM 1804 C C . LYS A 1 233 ? -5.706 -13.987 13.742 1.00 94.94 233 LYS A C 1
ATOM 1806 O O . LYS A 1 233 ? -4.752 -14.511 13.171 1.00 94.94 233 LYS A O 1
ATOM 1811 N N . ASN A 1 234 ? -6.869 -14.616 13.912 1.00 96.25 234 ASN A N 1
ATOM 1812 C CA . ASN A 1 234 ? -7.117 -15.976 13.433 1.00 96.25 234 ASN A CA 1
ATOM 1813 C C . ASN A 1 234 ? -7.079 -16.060 11.905 1.00 96.25 234 ASN A C 1
ATOM 1815 O O . ASN A 1 234 ? -6.478 -16.991 11.375 1.00 96.25 234 ASN A O 1
ATOM 1819 N N . PHE A 1 235 ? -7.655 -15.076 11.212 1.00 97.81 235 PHE A N 1
ATOM 1820 C CA . PHE A 1 235 ? -7.550 -14.953 9.759 1.00 97.81 235 PHE A CA 1
ATOM 1821 C C . PHE A 1 235 ? -6.092 -14.827 9.299 1.00 97.81 235 PHE A C 1
ATOM 1823 O O . PHE A 1 235 ? -5.654 -15.557 8.411 1.00 97.81 235 PHE A O 1
ATOM 1830 N N . ALA A 1 236 ? -5.313 -13.941 9.928 1.00 91.00 236 ALA A N 1
ATOM 1831 C CA . ALA A 1 236 ? -3.909 -13.767 9.574 1.00 91.00 236 ALA A CA 1
ATOM 1832 C C . ALA A 1 236 ? -3.130 -15.084 9.723 1.00 91.00 236 ALA A C 1
ATOM 1834 O O . ALA A 1 236 ? -2.434 -15.515 8.803 1.00 91.00 236 ALA A O 1
ATOM 1835 N N . ASN A 1 237 ? -3.325 -15.772 10.851 1.00 89.19 237 ASN A N 1
ATOM 1836 C CA . ASN A 1 237 ? -2.718 -17.074 11.104 1.00 89.19 237 ASN A CA 1
ATOM 1837 C C . ASN A 1 237 ? -3.176 -18.132 10.092 1.00 89.19 237 ASN A C 1
ATOM 1839 O O . ASN A 1 237 ? -2.353 -18.921 9.636 1.00 89.19 237 ASN A O 1
ATOM 1843 N N . SER A 1 238 ? -4.461 -18.169 9.720 1.00 93.94 238 SER A N 1
ATOM 1844 C CA . SER A 1 238 ? -4.963 -19.167 8.770 1.00 93.94 238 SER A CA 1
ATOM 1845 C C . SER A 1 238 ? -4.354 -18.992 7.383 1.00 93.94 238 SER A C 1
ATOM 1847 O O . SER A 1 238 ? -3.981 -19.986 6.769 1.00 93.94 238 SER A O 1
ATOM 1849 N N . VAL A 1 239 ? -4.192 -17.752 6.910 1.00 91.50 239 VAL A N 1
ATOM 1850 C CA . VAL A 1 239 ? -3.543 -17.471 5.620 1.00 91.50 239 VAL A CA 1
ATOM 1851 C C . VAL A 1 239 ? -2.081 -17.916 5.627 1.00 91.50 239 VAL A C 1
ATOM 1853 O O . VAL A 1 239 ? -1.653 -18.631 4.721 1.00 91.50 239 VAL A O 1
ATOM 1856 N N . ILE A 1 240 ? -1.313 -17.537 6.653 1.00 89.06 240 ILE A N 1
ATOM 1857 C CA . ILE A 1 240 ? 0.107 -17.909 6.732 1.00 89.06 240 ILE A CA 1
ATOM 1858 C C . ILE A 1 240 ? 0.264 -19.425 6.885 1.00 89.06 240 ILE A C 1
ATOM 1860 O O . ILE A 1 240 ? 1.058 -20.034 6.172 1.00 89.06 240 ILE A O 1
ATOM 1864 N N . ASN A 1 241 ? -0.549 -20.067 7.726 1.00 83.19 241 ASN A N 1
ATOM 1865 C CA . ASN A 1 241 ? -0.534 -21.522 7.863 1.00 83.19 241 ASN A CA 1
ATOM 1866 C C . ASN A 1 241 ? -0.906 -22.225 6.550 1.00 83.19 241 ASN A C 1
ATOM 1868 O O . ASN A 1 241 ? -0.297 -23.244 6.231 1.00 83.19 241 ASN A O 1
ATOM 1872 N N . TYR A 1 242 ? -1.848 -21.686 5.768 1.00 88.69 242 TYR A N 1
ATOM 1873 C CA . TYR A 1 242 ? -2.187 -22.220 4.447 1.00 88.69 242 TYR A CA 1
ATOM 1874 C C . TYR A 1 242 ? -0.977 -22.202 3.507 1.00 88.69 242 TYR A C 1
ATOM 1876 O O . TYR A 1 242 ? -0.679 -23.217 2.879 1.00 88.69 242 TYR A O 1
ATOM 1884 N N . ILE A 1 243 ? -0.237 -21.087 3.455 1.00 82.88 243 ILE A N 1
ATOM 1885 C CA . ILE A 1 243 ? 0.996 -20.950 2.656 1.00 82.88 243 ILE A CA 1
ATOM 1886 C C . ILE A 1 243 ? 2.071 -21.946 3.119 1.00 82.88 243 ILE A C 1
ATOM 1888 O O . ILE A 1 243 ? 2.757 -22.558 2.299 1.00 82.88 243 ILE A O 1
ATOM 1892 N N . LEU A 1 244 ? 2.202 -22.151 4.431 1.00 81.81 244 LEU A N 1
ATOM 1893 C CA . LEU A 1 244 ? 3.214 -23.036 5.016 1.00 81.81 244 LEU A CA 1
ATOM 1894 C C . LEU A 1 244 ? 2.863 -24.531 4.949 1.00 81.81 244 LEU A C 1
ATOM 1896 O O . LEU A 1 244 ? 3.723 -25.363 5.229 1.00 81.81 244 LEU A O 1
ATOM 1900 N N . GLY A 1 245 ? 1.644 -24.889 4.538 1.00 77.62 245 GLY A N 1
ATOM 1901 C CA . GLY A 1 245 ? 1.276 -26.275 4.246 1.00 77.62 245 GLY A CA 1
ATOM 1902 C C . GLY A 1 245 ? 0.010 -26.793 4.910 1.00 77.62 245 GLY A C 1
ATOM 1903 O O . GLY A 1 245 ? -0.343 -27.946 4.680 1.00 77.62 245 GLY A O 1
ATOM 1904 N N . ASN A 1 246 ? -0.707 -25.976 5.683 1.00 85.00 246 ASN A N 1
ATOM 1905 C CA . ASN A 1 246 ? -2.050 -26.307 6.160 1.00 85.00 246 ASN A CA 1
ATOM 1906 C C . ASN A 1 246 ? -3.100 -26.010 5.077 1.00 85.00 246 ASN A C 1
ATOM 1908 O O . ASN A 1 246 ? -3.914 -25.093 5.191 1.00 85.00 246 ASN A O 1
ATOM 1912 N N . ASN A 1 247 ? -3.022 -26.765 3.989 1.00 89.12 247 ASN A N 1
ATOM 1913 C CA . ASN A 1 247 ? -3.914 -26.688 2.840 1.00 89.12 247 ASN A CA 1
ATOM 1914 C C . ASN A 1 247 ? -4.266 -28.111 2.364 1.00 89.12 247 ASN A C 1
ATOM 1916 O O . ASN A 1 247 ? -3.623 -29.065 2.801 1.00 89.12 247 ASN A O 1
ATOM 1920 N N . PRO A 1 248 ? -5.257 -28.293 1.469 1.00 91.94 248 PRO A N 1
ATOM 1921 C CA . PRO A 1 248 ? -5.688 -29.627 1.036 1.00 91.94 248 PRO A CA 1
ATOM 1922 C C . PRO A 1 248 ? -4.578 -30.509 0.443 1.00 91.94 248 PRO A C 1
ATOM 1924 O O . PRO A 1 248 ? -4.653 -31.730 0.545 1.00 91.94 248 PRO A O 1
ATOM 1927 N N . ALA A 1 249 ? -3.536 -29.906 -0.138 1.00 85.88 249 ALA A N 1
ATOM 1928 C CA . ALA A 1 249 ? -2.383 -30.631 -0.671 1.00 85.88 249 ALA A CA 1
ATOM 1929 C C . ALA A 1 249 ? -1.355 -31.009 0.412 1.00 85.88 249 ALA A C 1
ATOM 1931 O O . ALA A 1 249 ? -0.466 -31.819 0.168 1.00 85.88 249 ALA A O 1
ATOM 1932 N N . ASN A 1 250 ? -1.473 -30.458 1.622 1.00 81.56 250 ASN A N 1
ATOM 1933 C CA . ASN A 1 250 ? -0.532 -30.618 2.724 1.00 81.56 250 ASN A CA 1
ATOM 1934 C C . ASN A 1 250 ? 0.920 -30.252 2.351 1.00 81.56 250 ASN A C 1
ATOM 1936 O O . ASN A 1 250 ? 1.869 -30.893 2.821 1.00 81.56 250 ASN A O 1
ATOM 1940 N N . MET A 1 251 ? 1.092 -29.246 1.493 1.00 78.56 251 MET A N 1
ATOM 1941 C CA . MET A 1 251 ? 2.380 -28.833 0.925 1.00 78.56 251 MET A CA 1
ATOM 1942 C C . MET A 1 251 ? 2.597 -27.339 1.113 1.00 78.56 251 MET A C 1
ATOM 1944 O O . MET A 1 251 ? 1.669 -26.556 0.940 1.00 78.56 251 MET A O 1
ATOM 1948 N N . SER A 1 252 ? 3.828 -26.927 1.411 1.00 76.94 252 SER A N 1
ATOM 1949 C CA . SER A 1 252 ? 4.166 -25.505 1.368 1.00 76.94 252 SER A CA 1
ATOM 1950 C C . SER A 1 252 ? 4.027 -24.988 -0.065 1.00 76.94 252 SER A C 1
ATOM 1952 O O . SER A 1 252 ? 4.579 -25.570 -1.000 1.00 76.94 252 SER A O 1
ATOM 1954 N N . LEU A 1 253 ? 3.281 -23.898 -0.230 1.00 69.75 253 LEU A N 1
ATOM 1955 C CA . LEU A 1 253 ? 3.113 -23.233 -1.514 1.00 69.75 253 LEU A CA 1
ATOM 1956 C C . LEU A 1 253 ? 4.242 -22.209 -1.646 1.00 69.75 253 LEU A C 1
ATOM 1958 O O . LEU A 1 253 ? 4.208 -21.152 -1.016 1.00 69.75 253 LEU A O 1
ATOM 1962 N N . LYS A 1 254 ? 5.287 -22.560 -2.402 1.00 57.53 254 LYS A N 1
ATOM 1963 C CA . LYS A 1 254 ? 6.427 -21.667 -2.643 1.00 57.53 254 LYS A CA 1
ATOM 1964 C C . LYS A 1 254 ? 6.014 -20.514 -3.558 1.00 57.53 254 LYS A C 1
ATOM 1966 O O . LYS A 1 254 ? 5.297 -20.714 -4.536 1.00 57.53 254 LYS A O 1
ATOM 1971 N N . PHE A 1 255 ? 6.516 -19.320 -3.261 1.00 48.69 255 PHE A N 1
ATOM 1972 C CA . PHE A 1 255 ? 6.503 -18.201 -4.197 1.00 48.69 255 PHE A CA 1
ATOM 1973 C C . PHE A 1 255 ? 7.499 -18.503 -5.326 1.00 48.69 255 PHE A C 1
ATOM 1975 O O . PHE A 1 255 ? 8.599 -18.998 -5.073 1.00 48.69 255 PHE A O 1
ATOM 1982 N N . HIS A 1 256 ? 7.130 -18.232 -6.579 1.00 32.94 256 HIS A N 1
ATOM 1983 C CA . HIS A 1 256 ? 8.084 -18.285 -7.686 1.00 32.94 256 HIS A CA 1
ATOM 1984 C C . HIS A 1 256 ? 9.316 -17.426 -7.340 1.00 32.94 256 HIS A C 1
ATOM 1986 O O . HIS A 1 256 ? 9.177 -16.253 -7.012 1.00 32.94 256 HIS A O 1
ATOM 1992 N N . ARG A 1 257 ? 10.511 -18.027 -7.428 1.00 33.19 257 ARG A N 1
ATOM 1993 C CA . ARG A 1 257 ? 11.843 -17.414 -7.227 1.00 33.19 257 ARG A CA 1
ATOM 1994 C C . ARG A 1 257 ? 12.207 -16.918 -5.816 1.00 33.19 257 ARG A C 1
ATOM 1996 O O . ARG A 1 257 ? 13.317 -16.423 -5.650 1.00 33.19 257 ARG A O 1
ATOM 2003 N N . GLU A 1 258 ? 11.377 -17.122 -4.795 1.00 33.06 258 GLU A N 1
ATOM 2004 C CA . GLU A 1 258 ? 11.705 -16.710 -3.421 1.00 33.06 258 GLU A CA 1
ATOM 2005 C C . GLU A 1 258 ? 11.795 -17.921 -2.483 1.00 33.06 258 GLU A C 1
ATOM 2007 O O . GLU A 1 258 ? 10.851 -18.695 -2.301 1.00 33.06 258 GLU A O 1
ATOM 2012 N N . PHE A 1 259 ? 12.972 -18.105 -1.882 1.00 29.47 259 PHE A N 1
ATOM 2013 C CA . PHE A 1 259 ? 13.194 -19.104 -0.845 1.00 29.47 259 PHE A CA 1
ATOM 2014 C C . PHE A 1 259 ? 12.386 -18.725 0.402 1.00 29.47 259 PHE A C 1
ATOM 2016 O O . PHE A 1 259 ? 12.731 -17.784 1.113 1.00 29.47 259 PHE A O 1
ATOM 2023 N N . ILE A 1 260 ? 11.335 -19.485 0.712 1.00 30.44 260 ILE A N 1
ATOM 2024 C CA . ILE A 1 260 ? 10.760 -19.471 2.059 1.00 30.44 260 ILE A CA 1
ATOM 2025 C C . ILE A 1 260 ? 11.731 -20.244 2.956 1.00 30.44 260 ILE A C 1
ATOM 2027 O O . ILE A 1 260 ? 11.827 -21.470 2.860 1.00 30.44 260 ILE A O 1
ATOM 2031 N N . PHE A 1 261 ? 12.448 -19.544 3.837 1.00 29.33 261 PHE A N 1
ATOM 2032 C CA . PHE A 1 261 ? 13.091 -20.187 4.981 1.00 29.33 261 PHE A CA 1
ATOM 2033 C C . PHE A 1 261 ? 11.987 -20.709 5.903 1.00 29.33 261 PHE A C 1
ATOM 2035 O O . PHE A 1 261 ? 11.336 -19.950 6.620 1.00 29.33 261 PHE A O 1
ATOM 2042 N N . VAL A 1 262 ? 11.738 -22.015 5.855 1.00 29.08 262 VAL A N 1
ATOM 2043 C CA . VAL A 1 262 ? 10.835 -22.674 6.798 1.00 29.08 262 VAL A CA 1
ATOM 2044 C C . VAL A 1 262 ? 11.579 -22.832 8.123 1.00 29.08 262 VAL A C 1
ATOM 2046 O O . VAL A 1 262 ? 12.540 -23.591 8.210 1.00 29.08 262 VAL A O 1
ATOM 2049 N N . TYR A 1 263 ? 11.127 -22.135 9.166 1.00 27.53 263 TYR A N 1
ATOM 2050 C CA . TYR A 1 263 ? 11.506 -22.451 10.542 1.00 27.53 263 TYR A CA 1
ATOM 2051 C C . TYR A 1 263 ? 10.640 -23.626 11.021 1.00 27.53 263 TYR A C 1
ATOM 2053 O O . TYR A 1 263 ? 9.440 -23.475 11.244 1.00 27.53 263 TYR A O 1
ATOM 2061 N N . GLY A 1 264 ? 11.228 -24.821 11.119 1.00 31.69 264 GLY A N 1
ATOM 2062 C CA . GLY A 1 264 ? 10.534 -26.037 11.548 1.00 31.69 264 GLY A CA 1
ATOM 2063 C C . GLY A 1 264 ? 11.377 -27.298 11.357 1.00 31.69 264 GLY A C 1
ATOM 2064 O O . GLY A 1 264 ? 12.309 -27.322 10.558 1.00 31.69 264 GLY A O 1
ATOM 2065 N N . ASN A 1 265 ? 11.067 -28.352 12.117 1.00 29.91 265 ASN A N 1
ATOM 2066 C CA . ASN A 1 265 ? 11.828 -29.602 12.120 1.00 29.91 265 ASN A CA 1
ATOM 2067 C C . ASN A 1 265 ? 11.693 -30.341 10.772 1.00 29.91 265 ASN A C 1
ATOM 2069 O O . ASN A 1 265 ? 10.733 -31.080 10.548 1.00 29.91 265 ASN A O 1
ATOM 2073 N N . LEU A 1 266 ? 12.673 -30.144 9.885 1.00 31.97 266 LEU A N 1
ATOM 2074 C CA . LEU A 1 266 ? 12.785 -30.799 8.575 1.00 31.97 266 LEU A CA 1
ATOM 2075 C C . LEU A 1 266 ? 12.895 -32.334 8.661 1.00 31.97 266 LEU A C 1
ATOM 2077 O O . LEU A 1 266 ? 12.665 -33.006 7.661 1.00 31.97 266 LEU A O 1
ATOM 2081 N N . PHE A 1 267 ? 13.189 -32.897 9.839 1.00 32.66 267 PHE A N 1
ATOM 2082 C CA . PHE A 1 267 ? 13.452 -34.329 10.021 1.00 32.66 267 PHE A CA 1
ATOM 2083 C C . PHE A 1 267 ? 12.272 -35.135 10.579 1.00 32.66 267 PHE A C 1
ATOM 2085 O O . PHE A 1 267 ? 12.394 -36.346 10.728 1.00 32.66 267 PHE A O 1
ATOM 2092 N N . ASN A 1 268 ? 11.125 -34.503 10.859 1.00 33.75 268 ASN A N 1
ATOM 2093 C CA . ASN A 1 268 ? 9.944 -35.184 11.409 1.00 33.75 268 ASN A CA 1
ATOM 2094 C C . ASN A 1 268 ? 8.719 -35.098 10.479 1.00 33.75 268 ASN A C 1
ATOM 2096 O O . ASN A 1 268 ? 7.587 -34.911 10.926 1.00 33.75 268 ASN A O 1
ATOM 2100 N N . GLN A 1 269 ? 8.942 -35.215 9.167 1.00 35.12 269 GLN A N 1
ATOM 2101 C CA . GLN A 1 269 ? 7.851 -35.433 8.215 1.00 35.12 269 GLN A CA 1
ATOM 2102 C C . GLN A 1 269 ? 7.410 -36.907 8.283 1.00 35.12 269 GLN A C 1
ATOM 2104 O O . GLN A 1 269 ? 8.268 -37.791 8.255 1.00 35.12 269 GLN A O 1
ATOM 2109 N N . PRO A 1 270 ? 6.101 -37.213 8.365 1.00 31.08 270 PRO A N 1
ATOM 2110 C CA . PRO A 1 270 ? 5.630 -38.587 8.242 1.00 31.08 270 PRO A CA 1
ATOM 2111 C C . PRO A 1 270 ? 6.056 -39.168 6.877 1.00 31.08 270 PRO A C 1
ATOM 2113 O O . PRO A 1 270 ? 6.021 -38.444 5.880 1.00 31.08 270 PRO A O 1
ATOM 2116 N N . PRO A 1 271 ? 6.424 -40.461 6.806 1.00 33.19 271 PRO A N 1
ATOM 2117 C CA . PRO A 1 271 ? 7.162 -41.074 5.688 1.00 33.19 271 PRO A CA 1
ATOM 2118 C C . PRO A 1 271 ? 6.464 -41.070 4.313 1.00 33.19 271 PRO A C 1
ATOM 2120 O O . PRO A 1 271 ? 7.053 -41.509 3.332 1.00 33.19 271 PRO A O 1
ATOM 2123 N N . ASN A 1 272 ? 5.242 -40.541 4.202 1.00 30.78 272 ASN A N 1
ATOM 2124 C CA . ASN A 1 272 ? 4.409 -40.649 3.001 1.00 30.78 272 ASN A CA 1
ATOM 2125 C C . ASN A 1 272 ? 4.264 -39.332 2.216 1.00 30.78 272 ASN A C 1
ATOM 2127 O O . ASN A 1 272 ? 3.333 -39.193 1.425 1.00 30.78 272 ASN A O 1
ATOM 2131 N N . LYS A 1 273 ? 5.157 -38.353 2.408 1.00 31.12 273 LYS A N 1
ATOM 2132 C CA . LYS A 1 273 ? 5.216 -37.153 1.558 1.00 31.12 273 LYS A CA 1
ATOM 2133 C C . LYS A 1 273 ? 6.471 -37.184 0.696 1.00 31.12 273 LYS A C 1
ATOM 2135 O O . LYS A 1 273 ? 7.545 -36.780 1.130 1.00 31.12 273 LYS A O 1
ATOM 2140 N N . GLY A 1 274 ? 6.316 -37.689 -0.527 1.00 25.50 274 GLY A N 1
ATOM 2141 C CA . GLY A 1 274 ? 7.337 -37.575 -1.561 1.00 25.50 274 GLY A CA 1
ATOM 2142 C C . GLY A 1 274 ? 7.632 -36.107 -1.864 1.00 25.50 274 GLY A C 1
ATOM 2143 O O . GLY A 1 274 ? 6.722 -35.276 -1.909 1.00 25.50 274 GLY A O 1
ATOM 2144 N N . PHE A 1 275 ? 8.909 -35.787 -2.059 1.00 25.31 275 PHE A N 1
ATOM 2145 C CA . PHE A 1 275 ? 9.308 -34.543 -2.702 1.00 25.31 275 PHE A CA 1
ATOM 2146 C C . PHE A 1 275 ? 8.744 -34.555 -4.118 1.00 25.31 275 PHE A C 1
ATOM 2148 O O . PHE A 1 275 ? 9.150 -35.373 -4.939 1.00 25.31 275 PHE A O 1
ATOM 2155 N N . VAL A 1 276 ? 7.802 -33.661 -4.396 1.00 24.77 276 VAL A N 1
ATOM 2156 C CA . VAL A 1 276 ? 7.331 -33.435 -5.757 1.00 24.77 276 VAL A CA 1
ATOM 2157 C C . VAL A 1 276 ? 7.866 -32.083 -6.195 1.00 24.77 276 VAL A C 1
ATOM 2159 O O . VAL A 1 276 ? 7.434 -31.034 -5.717 1.00 24.77 276 VAL A O 1
ATOM 2162 N N . VAL A 1 277 ? 8.888 -32.134 -7.043 1.00 26.06 277 VAL A N 1
ATOM 2163 C CA . VAL A 1 277 ? 9.459 -30.974 -7.721 1.00 26.06 277 VAL A CA 1
ATOM 2164 C C . VAL A 1 277 ? 8.659 -30.791 -9.004 1.00 26.06 277 VAL A C 1
ATOM 2166 O O . VAL A 1 277 ? 8.744 -31.621 -9.901 1.00 26.06 277 VAL A O 1
ATOM 2169 N N . PHE A 1 278 ? 7.879 -29.716 -9.088 1.00 23.83 278 PHE A N 1
ATOM 2170 C CA . PHE A 1 278 ? 7.354 -29.229 -10.360 1.00 23.83 278 PHE A CA 1
ATOM 2171 C C . PHE A 1 278 ? 8.053 -27.910 -10.687 1.00 23.83 278 PHE A C 1
ATOM 2173 O O . PHE A 1 278 ? 7.930 -26.933 -9.947 1.00 23.83 278 PHE A O 1
ATOM 2180 N N . GLY A 1 279 ? 8.818 -27.910 -11.777 1.00 27.78 279 GLY A N 1
ATOM 2181 C CA . GLY A 1 279 ? 9.185 -26.714 -12.525 1.00 27.78 279 GLY A CA 1
ATOM 2182 C C . GLY A 1 279 ? 8.397 -26.754 -13.826 1.00 27.78 279 GLY A C 1
ATOM 2183 O O . GLY A 1 279 ? 8.429 -27.772 -14.512 1.00 27.78 279 GLY A O 1
ATOM 2184 N N . GLU A 1 280 ? 7.635 -25.708 -14.125 1.00 31.03 280 GLU A N 1
ATOM 2185 C CA . GLU A 1 280 ? 6.776 -25.692 -15.308 1.00 31.03 280 GLU A CA 1
ATOM 2186 C C . GLU A 1 280 ? 7.470 -24.993 -16.485 1.00 31.03 280 GLU A C 1
ATOM 2188 O O . GLU A 1 280 ? 8.017 -23.896 -16.348 1.00 31.03 280 GLU A O 1
ATOM 2193 N N . GLY A 1 281 ? 7.432 -25.675 -17.631 1.00 25.98 281 GLY A N 1
ATOM 2194 C CA . GLY A 1 281 ? 7.749 -25.207 -18.974 1.00 25.98 281 GLY A CA 1
ATOM 2195 C C . GLY A 1 281 ? 7.323 -26.285 -19.979 1.00 25.98 281 GLY A C 1
ATOM 2196 O O . GLY A 1 281 ? 7.582 -27.466 -19.750 1.00 25.98 281 GLY A O 1
ATOM 2197 N N . ASP A 1 282 ? 6.668 -25.892 -21.075 1.00 30.16 282 ASP A N 1
ATOM 2198 C CA . ASP A 1 282 ? 6.186 -26.769 -22.159 1.00 30.16 282 ASP A CA 1
ATOM 2199 C C . ASP A 1 282 ? 7.331 -27.306 -23.047 1.00 30.16 282 ASP A C 1
ATOM 2201 O O . ASP A 1 282 ? 7.367 -27.125 -24.265 1.00 30.16 282 ASP A O 1
ATOM 2205 N N . GLY A 1 283 ? 8.307 -27.975 -22.437 1.00 34.56 283 GLY A N 1
ATOM 2206 C CA . GLY A 1 283 ? 9.429 -28.603 -23.124 1.00 34.56 283 GLY A CA 1
ATOM 2207 C C . GLY A 1 283 ? 10.121 -29.632 -22.237 1.00 34.56 283 GLY A C 1
ATOM 2208 O O . GLY A 1 283 ? 10.227 -29.449 -21.027 1.00 34.56 283 GLY A O 1
ATOM 2209 N N . LEU A 1 284 ? 10.589 -30.729 -22.842 1.00 30.66 284 LEU A N 1
ATOM 2210 C CA . LEU A 1 284 ? 11.366 -31.763 -22.156 1.00 30.66 284 LEU A CA 1
ATOM 2211 C C . LEU A 1 284 ? 12.653 -31.145 -21.583 1.00 30.66 284 LEU A C 1
ATOM 2213 O O . LEU A 1 284 ? 13.592 -30.850 -22.322 1.00 30.66 284 LEU A O 1
ATOM 2217 N N . LEU A 1 285 ? 12.682 -30.938 -20.266 1.00 37.53 285 LEU A N 1
ATOM 2218 C CA . LEU A 1 285 ? 13.894 -30.612 -19.521 1.00 37.53 285 LEU A CA 1
ATOM 2219 C C . LEU A 1 285 ? 14.770 -31.873 -19.371 1.00 37.53 285 LEU A C 1
ATOM 2221 O O . LEU A 1 285 ? 14.231 -32.978 -19.282 1.00 37.53 285 LEU A O 1
ATOM 2225 N N . PRO A 1 286 ? 16.106 -31.738 -19.304 1.00 32.19 286 PRO A N 1
ATOM 2226 C CA . PRO A 1 286 ? 16.968 -32.819 -18.832 1.00 32.19 286 PRO A CA 1
ATOM 2227 C C . PRO A 1 286 ? 16.638 -33.175 -17.367 1.00 32.19 286 PRO A C 1
ATOM 2229 O O . PRO A 1 286 ? 16.279 -32.295 -16.586 1.00 32.19 286 PRO A O 1
ATOM 2232 N N . GLU A 1 287 ? 16.780 -34.458 -17.004 1.00 32.31 287 GLU A N 1
ATOM 2233 C CA . GLU A 1 287 ? 16.381 -35.069 -15.713 1.00 32.31 287 GLU A CA 1
ATOM 2234 C C . GLU A 1 287 ? 16.991 -34.422 -14.451 1.00 32.31 287 GLU A C 1
ATOM 2236 O O . GLU A 1 287 ? 16.535 -34.688 -13.341 1.00 32.31 287 GLU A O 1
ATOM 2241 N N . GLU A 1 288 ? 17.976 -33.533 -14.594 1.00 32.75 288 GLU A N 1
ATOM 2242 C CA . GLU A 1 288 ? 18.667 -32.881 -13.484 1.00 32.75 288 GLU A CA 1
ATOM 2243 C C . GLU A 1 288 ? 18.712 -31.360 -13.686 1.00 32.75 288 GLU A C 1
ATOM 2245 O O . GLU A 1 288 ? 19.594 -30.807 -14.344 1.00 32.75 288 GLU A O 1
ATOM 2250 N N . SER A 1 289 ? 17.759 -30.640 -13.091 1.00 27.53 289 SER A N 1
ATOM 2251 C CA . SER A 1 289 ? 17.879 -29.190 -12.927 1.00 27.53 289 SER A CA 1
ATOM 2252 C C . SER A 1 289 ? 18.831 -28.888 -11.765 1.00 27.53 289 SER A C 1
ATOM 2254 O O . SER A 1 289 ? 18.471 -29.033 -10.593 1.00 27.53 289 SER A O 1
ATOM 2256 N N . VAL A 1 290 ? 20.051 -28.456 -12.085 1.00 29.42 290 VAL A N 1
ATOM 2257 C CA . VAL A 1 290 ? 21.103 -28.116 -11.115 1.00 29.42 290 VAL A CA 1
ATOM 2258 C C . VAL A 1 290 ? 20.868 -26.714 -10.545 1.00 29.42 290 VAL A C 1
ATOM 2260 O O . VAL A 1 290 ? 21.528 -25.750 -10.910 1.00 29.42 290 VAL A O 1
ATOM 2263 N N . HIS A 1 291 ? 19.922 -26.598 -9.617 1.00 29.56 291 HIS A N 1
ATOM 2264 C CA . HIS A 1 291 ? 19.883 -25.489 -8.660 1.00 29.56 291 HIS A CA 1
ATOM 2265 C C . HIS A 1 291 ? 19.592 -26.020 -7.255 1.00 29.56 291 HIS A C 1
ATOM 2267 O O . HIS A 1 291 ? 18.559 -25.751 -6.647 1.00 29.56 291 HIS A O 1
ATOM 2273 N N . ILE A 1 292 ? 20.557 -26.768 -6.724 1.00 30.81 292 ILE A N 1
ATOM 2274 C CA . ILE A 1 292 ? 20.839 -26.790 -5.288 1.00 30.81 292 ILE A CA 1
ATOM 2275 C C . ILE A 1 292 ? 22.160 -26.032 -5.136 1.00 30.81 292 ILE A C 1
ATOM 2277 O O . ILE A 1 292 ? 23.222 -26.636 -5.038 1.00 30.81 292 ILE A O 1
ATOM 2281 N N . SER A 1 293 ? 22.128 -24.701 -5.234 1.00 24.38 293 SER A N 1
ATOM 2282 C CA . SER A 1 293 ? 23.313 -23.899 -4.915 1.00 24.38 293 SER A CA 1
ATOM 2283 C C . SER A 1 293 ? 23.433 -23.816 -3.395 1.00 24.38 293 SER A C 1
ATOM 2285 O O . SER A 1 293 ? 22.571 -23.219 -2.752 1.00 24.38 293 SER A O 1
ATOM 2287 N N . ASP A 1 294 ? 24.464 -24.461 -2.849 1.00 25.27 294 ASP A N 1
ATOM 2288 C CA . ASP A 1 294 ? 25.005 -24.291 -1.497 1.00 25.27 294 ASP A CA 1
ATOM 2289 C C . ASP A 1 294 ? 23.961 -24.089 -0.390 1.00 25.27 294 ASP A C 1
ATOM 2291 O O . ASP A 1 294 ? 23.791 -23.008 0.177 1.00 25.27 294 ASP A O 1
ATOM 2295 N N . ALA A 1 295 ? 23.266 -25.173 -0.039 1.00 24.50 295 ALA A N 1
ATOM 2296 C CA . ALA A 1 295 ? 22.469 -25.216 1.177 1.00 24.50 295 ALA A CA 1
ATOM 2297 C C . ALA A 1 295 ? 23.390 -25.051 2.401 1.00 24.50 295 ALA A C 1
ATOM 2299 O O . ALA A 1 295 ? 24.013 -26.006 2.867 1.00 24.50 295 ALA A O 1
ATOM 2300 N N . LEU A 1 296 ? 23.467 -23.838 2.954 1.00 24.86 296 LEU A N 1
ATOM 2301 C CA . LEU A 1 296 ? 23.984 -23.633 4.303 1.00 24.86 296 LEU A CA 1
ATOM 2302 C C . LEU A 1 296 ? 22.982 -24.251 5.290 1.00 24.86 296 LEU A C 1
ATOM 2304 O O . LEU A 1 296 ? 21.986 -23.630 5.665 1.00 24.86 296 LEU A O 1
ATOM 2308 N N . PHE A 1 297 ? 23.233 -25.493 5.702 1.00 22.48 297 PHE A N 1
ATOM 2309 C CA . PHE A 1 297 ? 22.487 -26.147 6.773 1.00 22.48 297 PHE A CA 1
ATOM 2310 C C . PHE A 1 297 ? 22.857 -25.511 8.117 1.00 22.48 297 PHE A C 1
ATOM 2312 O O . PHE A 1 297 ? 23.827 -25.898 8.767 1.00 22.48 297 PHE A O 1
ATOM 2319 N N . LEU A 1 298 ? 22.067 -24.536 8.562 1.00 24.09 298 LEU A N 1
ATOM 2320 C CA . LEU A 1 298 ? 22.098 -24.070 9.947 1.00 24.09 298 LEU A CA 1
ATOM 2321 C C . LEU A 1 298 ? 21.305 -25.065 10.809 1.00 24.09 298 LEU A C 1
ATOM 2323 O O . LEU A 1 298 ? 20.092 -24.955 10.977 1.00 24.09 298 LEU A O 1
ATOM 2327 N N . LEU A 1 299 ? 22.001 -26.084 11.320 1.00 23.25 299 LEU A N 1
ATOM 2328 C CA . LEU A 1 299 ? 21.478 -26.996 12.338 1.00 23.25 299 LEU A CA 1
ATOM 2329 C C . LEU A 1 299 ? 21.358 -26.238 13.666 1.00 23.25 299 LEU A C 1
ATOM 2331 O O . LEU A 1 299 ? 22.359 -25.987 14.335 1.00 23.25 299 LEU A O 1
ATOM 2335 N N . VAL A 1 300 ? 20.134 -25.884 14.058 1.00 25.25 300 VAL A N 1
ATOM 2336 C CA . VAL A 1 300 ? 19.842 -25.379 15.406 1.00 25.25 300 VAL A CA 1
ATOM 2337 C C . VAL A 1 300 ? 19.218 -26.521 16.220 1.00 25.25 300 VAL A C 1
ATOM 2339 O O . VAL A 1 300 ? 18.222 -27.094 15.773 1.00 25.25 300 VAL A O 1
ATOM 2342 N N . PRO A 1 301 ? 19.779 -26.895 17.387 1.00 21.66 301 PRO A N 1
ATOM 2343 C CA . PRO A 1 301 ? 19.222 -27.953 18.226 1.00 21.66 301 PRO A CA 1
ATOM 2344 C C . PRO A 1 301 ? 17.797 -27.627 18.711 1.00 21.66 301 PRO A C 1
ATOM 2346 O O . PRO A 1 301 ? 17.468 -26.451 18.900 1.00 21.66 301 PRO A O 1
ATOM 2349 N N . PRO A 1 302 ? 16.950 -28.639 18.982 1.00 23.70 302 PRO A N 1
ATOM 2350 C CA . PRO A 1 302 ? 15.603 -28.418 19.499 1.00 23.70 302 PRO A CA 1
ATOM 2351 C C . PRO A 1 302 ? 15.657 -27.734 20.873 1.00 23.70 302 PRO A C 1
ATOM 2353 O O . PRO A 1 302 ? 16.274 -28.259 21.797 1.00 23.70 302 PRO A O 1
ATOM 2356 N N . GLY A 1 303 ? 14.988 -26.583 21.015 1.00 30.77 303 GLY A N 1
ATOM 2357 C CA . GLY A 1 303 ? 14.774 -25.911 22.308 1.00 30.77 303 GLY A CA 1
ATOM 2358 C C . GLY A 1 303 ? 15.368 -24.506 22.469 1.00 30.77 303 GLY A C 1
ATOM 2359 O O . GLY A 1 303 ? 15.198 -23.908 23.527 1.00 30.77 303 GLY A O 1
ATOM 2360 N N . GLY A 1 304 ? 16.030 -23.944 21.455 1.00 25.94 304 GLY A N 1
ATOM 2361 C CA . GLY A 1 304 ? 16.590 -22.589 21.517 1.00 25.94 304 GLY A CA 1
ATOM 2362 C C . GLY A 1 304 ? 15.747 -21.549 20.773 1.00 25.94 304 GLY A C 1
ATOM 2363 O O . GLY A 1 304 ? 15.725 -21.565 19.549 1.00 25.94 304 GLY A O 1
ATOM 2364 N N . PHE A 1 305 ? 15.167 -20.610 21.528 1.00 27.70 305 PHE A N 1
ATOM 2365 C CA . PHE A 1 305 ? 14.471 -19.371 21.127 1.00 27.70 305 PHE A CA 1
ATOM 2366 C C . PHE A 1 305 ? 12.963 -19.444 20.828 1.00 27.70 305 PHE A C 1
ATOM 2368 O O . PHE A 1 305 ? 12.510 -19.854 19.765 1.00 27.70 305 PHE A O 1
ATOM 2375 N N . GLN A 1 306 ? 12.188 -18.906 21.778 1.00 30.45 306 GLN A N 1
ATOM 2376 C CA . GLN A 1 306 ? 10.915 -18.241 21.513 1.00 30.45 306 GLN A CA 1
ATOM 2377 C C . GLN A 1 306 ? 11.207 -16.804 21.073 1.00 30.45 306 GLN A C 1
ATOM 2379 O O . GLN A 1 306 ? 11.812 -16.074 21.853 1.00 30.45 306 GLN A O 1
ATOM 2384 N N . LEU A 1 307 ? 10.795 -16.400 19.867 1.00 28.11 307 LEU A N 1
ATOM 2385 C CA . LEU A 1 307 ? 10.491 -15.006 19.508 1.00 28.11 307 LEU A CA 1
ATOM 2386 C C . LEU A 1 307 ? 9.860 -14.930 18.108 1.00 28.11 307 LEU A C 1
ATOM 2388 O O . LEU A 1 307 ? 10.332 -15.541 17.153 1.00 28.11 307 LEU A O 1
ATOM 2392 N N . GLU A 1 308 ? 8.762 -14.179 18.032 1.00 27.94 308 GLU A N 1
ATOM 2393 C CA . GLU A 1 308 ? 7.920 -13.938 16.862 1.00 27.94 308 GLU A CA 1
ATOM 2394 C C . GLU A 1 308 ? 8.489 -12.782 16.017 1.00 27.94 308 GLU A C 1
ATOM 2396 O O . GLU A 1 308 ? 8.474 -11.637 16.464 1.00 27.94 308 GLU A O 1
ATOM 2401 N N . LEU A 1 309 ? 8.950 -13.042 14.787 1.00 22.78 309 LEU A N 1
ATOM 2402 C CA . LEU A 1 309 ? 9.000 -12.026 13.725 1.00 22.78 309 LEU A CA 1
ATOM 2403 C C . LEU A 1 309 ? 9.105 -12.695 12.344 1.00 22.78 309 LEU A C 1
ATOM 2405 O O . LEU A 1 309 ? 10.031 -13.463 12.094 1.00 22.78 309 LEU A O 1
ATOM 2409 N N . LEU A 1 310 ? 8.166 -12.391 11.444 1.00 25.39 310 LEU A N 1
ATOM 2410 C CA . LEU A 1 310 ? 8.205 -12.797 10.036 1.00 25.39 310 LEU A CA 1
ATOM 2411 C C . LEU A 1 310 ? 8.551 -11.556 9.199 1.00 25.39 310 LEU A C 1
ATOM 2413 O O . LEU A 1 310 ? 7.800 -10.580 9.212 1.00 25.39 310 LEU A O 1
ATOM 2417 N N . LEU A 1 311 ? 9.696 -11.569 8.514 1.00 23.19 311 LEU A N 1
ATOM 2418 C CA . LEU A 1 311 ? 10.131 -10.478 7.638 1.00 23.19 311 LEU A CA 1
ATOM 2419 C C . LEU A 1 311 ? 9.539 -10.703 6.236 1.00 23.19 311 LEU A C 1
ATOM 2421 O O . LEU A 1 311 ? 9.879 -11.684 5.581 1.00 23.19 311 LEU A O 1
ATOM 2425 N N . PHE A 1 312 ? 8.663 -9.809 5.775 1.00 28.11 312 PHE A N 1
ATOM 2426 C CA . PHE A 1 312 ? 8.265 -9.734 4.366 1.00 28.11 312 PHE A CA 1
ATOM 2427 C C . PHE A 1 312 ? 9.092 -8.641 3.686 1.00 28.11 312 PHE A C 1
ATOM 2429 O O . PHE A 1 312 ? 9.018 -7.479 4.085 1.00 28.11 312 PHE A O 1
ATOM 2436 N N . LEU A 1 313 ? 9.859 -9.005 2.658 1.00 23.52 313 LEU A N 1
ATOM 2437 C CA . LEU A 1 313 ? 10.414 -8.053 1.699 1.00 23.52 313 LEU A CA 1
ATOM 2438 C C . LEU A 1 313 ? 9.427 -7.957 0.527 1.00 23.52 313 LEU A C 1
ATOM 2440 O O . LEU A 1 313 ? 9.319 -8.913 -0.237 1.00 23.52 313 LEU A O 1
ATOM 2444 N N . PRO A 1 314 ? 8.664 -6.862 0.373 1.00 24.25 314 PRO A N 1
ATOM 2445 C CA . PRO A 1 314 ? 7.986 -6.604 -0.887 1.00 24.25 314 PRO A CA 1
ATOM 2446 C C . PRO A 1 314 ? 9.050 -6.298 -1.948 1.00 24.25 314 PRO A C 1
ATOM 2448 O O . PRO A 1 314 ? 9.986 -5.547 -1.679 1.00 24.25 314 PRO A O 1
ATOM 2451 N N . GLN A 1 315 ? 8.899 -6.919 -3.121 1.00 25.25 315 GLN A N 1
ATOM 2452 C CA . GLN A 1 315 ? 9.747 -6.787 -4.308 1.00 25.25 315 GLN A CA 1
ATOM 2453 C C . GLN A 1 315 ? 10.435 -5.417 -4.418 1.00 25.25 315 GLN A C 1
ATOM 2455 O O . GLN A 1 315 ? 9.805 -4.416 -4.752 1.00 25.25 315 GLN A O 1
ATOM 2460 N N . ALA A 1 316 ? 11.747 -5.408 -4.194 1.00 23.27 316 ALA A N 1
ATOM 2461 C CA . ALA A 1 316 ? 12.637 -4.364 -4.667 1.00 23.27 316 ALA A CA 1
ATOM 2462 C C . ALA A 1 316 ? 13.637 -5.019 -5.620 1.00 23.27 316 ALA A C 1
ATOM 2464 O O . ALA A 1 316 ? 14.360 -5.953 -5.269 1.00 23.27 316 ALA A O 1
ATOM 2465 N N . VAL A 1 317 ? 13.613 -4.546 -6.860 1.00 28.45 317 VAL A N 1
ATOM 2466 C CA . VAL A 1 317 ? 14.566 -4.895 -7.906 1.00 28.45 317 VAL A CA 1
ATOM 2467 C C . VAL A 1 317 ? 15.960 -4.457 -7.443 1.00 28.45 317 VAL A C 1
ATOM 2469 O O . VAL A 1 317 ? 16.149 -3.303 -7.073 1.00 28.45 317 VAL A O 1
ATOM 2472 N N . ASN A 1 318 ? 16.920 -5.385 -7.514 1.00 28.58 318 ASN A N 1
ATOM 2473 C CA . ASN A 1 318 ? 18.327 -5.279 -7.105 1.00 28.58 318 ASN A CA 1
ATOM 2474 C C . ASN A 1 318 ? 18.596 -5.086 -5.605 1.00 28.58 318 ASN A C 1
ATOM 2476 O O . ASN A 1 318 ? 18.311 -4.031 -5.054 1.00 28.58 318 ASN A O 1
ATOM 2480 N N . LEU A 1 319 ? 19.343 -6.025 -5.005 1.00 28.55 319 LEU A N 1
ATOM 2481 C CA . LEU A 1 319 ? 20.629 -5.721 -4.359 1.00 28.55 319 LEU A CA 1
ATOM 2482 C C . LEU A 1 319 ? 21.344 -6.989 -3.867 1.00 28.55 319 LEU A C 1
ATOM 2484 O O . LEU A 1 319 ? 20.756 -7.895 -3.287 1.00 28.55 319 LEU A O 1
ATOM 2488 N N . VAL A 1 320 ? 22.652 -6.976 -4.115 1.00 26.73 320 VAL A N 1
ATOM 2489 C CA . VAL A 1 320 ? 23.740 -7.674 -3.420 1.00 26.73 320 VAL A CA 1
ATOM 2490 C C . VAL A 1 320 ? 23.338 -8.162 -2.021 1.00 26.73 320 VAL A C 1
ATOM 2492 O O . VAL A 1 320 ? 22.973 -7.368 -1.155 1.00 26.73 320 VAL A O 1
ATOM 2495 N N . GLY A 1 321 ? 23.433 -9.475 -1.802 1.00 25.89 321 GLY A N 1
ATOM 2496 C CA . GLY A 1 321 ? 23.090 -10.108 -0.534 1.00 25.89 321 GLY A CA 1
ATOM 2497 C C . GLY A 1 321 ? 23.964 -9.611 0.619 1.00 25.89 321 GLY A C 1
ATOM 2498 O O . GLY A 1 321 ? 25.168 -9.850 0.654 1.00 25.89 321 GLY A O 1
ATOM 2499 N N . HIS A 1 322 ? 23.336 -8.970 1.602 1.00 25.80 322 HIS A N 1
ATOM 2500 C CA . HIS A 1 322 ? 23.887 -8.815 2.942 1.00 25.80 322 HIS A CA 1
ATOM 2501 C C . HIS A 1 322 ? 23.019 -9.618 3.911 1.00 25.80 322 HIS A C 1
ATOM 2503 O O . HIS A 1 322 ? 21.856 -9.293 4.135 1.00 25.80 322 HIS A O 1
ATOM 2509 N N . VAL A 1 323 ? 23.589 -10.677 4.488 1.00 27.12 323 VAL A N 1
ATOM 2510 C CA . VAL A 1 323 ? 22.960 -11.448 5.567 1.00 27.12 323 VAL A CA 1
ATOM 2511 C C . VAL A 1 323 ? 23.238 -10.728 6.886 1.00 27.12 323 VAL A C 1
ATOM 2513 O O . VAL A 1 323 ? 24.395 -10.517 7.247 1.00 27.12 323 VAL A O 1
ATOM 2516 N N . VAL A 1 324 ? 22.185 -10.345 7.610 1.00 25.58 324 VAL A N 1
ATOM 2517 C CA . VAL A 1 324 ? 22.279 -9.764 8.957 1.00 25.58 324 VAL A CA 1
ATOM 2518 C C . VAL A 1 324 ? 21.738 -10.781 9.956 1.00 25.58 324 VAL A C 1
ATOM 2520 O O . VAL A 1 324 ? 20.572 -11.157 9.891 1.00 25.58 324 VAL A O 1
ATOM 2523 N N . VAL A 1 325 ? 22.583 -11.214 10.892 1.00 27.34 325 VAL A N 1
ATOM 2524 C CA . VAL A 1 325 ? 22.188 -12.044 12.038 1.00 27.34 325 VAL A CA 1
ATOM 2525 C C . VAL A 1 325 ? 22.219 -11.160 13.285 1.00 27.34 325 VAL A C 1
ATOM 2527 O O . VAL A 1 325 ? 23.262 -10.594 13.606 1.00 27.34 325 VAL A O 1
ATOM 2530 N N . VAL A 1 326 ? 21.087 -11.021 13.981 1.00 25.64 326 VAL A N 1
ATOM 2531 C CA . VAL A 1 326 ? 20.980 -10.280 15.252 1.00 25.64 326 VAL A CA 1
ATOM 2532 C C . VAL A 1 326 ? 20.624 -11.265 16.364 1.00 25.64 326 VAL A C 1
ATOM 2534 O O . VAL A 1 326 ? 19.621 -11.965 16.263 1.00 25.64 326 VAL A O 1
ATOM 2537 N N . GLY A 1 327 ? 21.430 -11.310 17.428 1.00 26.06 327 GLY A N 1
ATOM 2538 C CA . GLY A 1 327 ? 21.123 -12.027 18.671 1.00 26.06 327 GLY A CA 1
ATOM 2539 C C . GLY A 1 327 ? 20.972 -11.048 19.847 1.00 26.06 327 GLY A C 1
ATOM 2540 O O . GLY A 1 327 ? 21.665 -10.028 19.858 1.00 26.06 327 GLY A O 1
ATOM 2541 N N . PRO A 1 328 ? 20.090 -11.305 20.835 1.00 27.34 328 PRO A N 1
ATOM 2542 C CA . PRO A 1 328 ? 19.901 -10.412 21.969 1.00 27.34 328 PRO A CA 1
ATOM 2543 C C . PRO A 1 328 ? 20.892 -10.735 23.096 1.00 27.34 328 PRO A C 1
ATOM 2545 O O . PRO A 1 328 ? 20.944 -11.850 23.607 1.00 27.34 328 PRO A O 1
ATOM 2548 N N . GLY A 1 329 ? 21.650 -9.727 23.517 1.00 27.08 329 GLY A N 1
ATOM 2549 C CA . GLY A 1 329 ? 22.500 -9.769 24.704 1.00 27.08 329 GLY A CA 1
ATOM 2550 C C . GLY A 1 329 ? 23.382 -8.529 24.738 1.00 27.08 329 GLY A C 1
ATOM 2551 O O . GLY A 1 329 ? 24.173 -8.322 23.827 1.00 27.08 329 GLY A O 1
ATOM 2552 N N . GLY A 1 330 ? 23.206 -7.673 25.746 1.00 32.34 330 GLY A N 1
ATOM 2553 C CA . GLY A 1 330 ? 23.871 -6.371 25.875 1.00 32.34 330 GLY A CA 1
ATOM 2554 C C . GLY A 1 330 ? 25.386 -6.446 26.101 1.00 32.34 330 GLY A C 1
ATOM 2555 O O . GLY A 1 330 ? 25.864 -6.134 27.187 1.00 32.34 330 GLY A O 1
ATOM 2556 N N . GLY A 1 331 ? 26.133 -6.819 25.064 1.00 29.56 331 GLY A N 1
ATOM 2557 C CA . GLY A 1 331 ? 27.585 -6.690 24.940 1.00 29.56 331 GLY A CA 1
ATOM 2558 C C . GLY A 1 331 ? 27.955 -6.034 23.599 1.00 29.56 331 GLY A C 1
ATOM 2559 O O . GLY A 1 331 ? 27.107 -5.946 22.709 1.00 29.56 331 GLY A O 1
ATOM 2560 N N . PRO A 1 332 ? 29.189 -5.519 23.438 1.00 28.44 332 PRO A N 1
ATOM 2561 C CA . PRO A 1 332 ? 29.570 -4.745 22.260 1.00 28.44 332 PRO A CA 1
ATOM 2562 C C . PRO A 1 332 ? 29.428 -5.561 20.967 1.00 28.44 332 PRO A C 1
ATOM 2564 O O . PRO A 1 332 ? 29.837 -6.719 20.903 1.00 28.44 332 PRO A O 1
ATOM 2567 N N . LEU A 1 333 ? 28.865 -4.914 19.939 1.00 32.66 333 LEU A N 1
ATOM 2568 C CA . LEU A 1 333 ? 28.702 -5.401 18.565 1.00 32.66 333 LEU A CA 1
ATOM 2569 C C . LEU A 1 333 ? 29.960 -6.129 18.063 1.00 32.66 333 LEU A C 1
ATOM 2571 O O . LEU A 1 333 ? 30.934 -5.487 17.667 1.00 32.66 333 LEU A O 1
ATOM 2575 N N . GLN A 1 334 ? 29.927 -7.459 17.991 1.00 27.67 334 GLN A N 1
ATOM 2576 C CA . GLN A 1 334 ? 30.875 -8.193 17.160 1.00 27.67 334 GLN A CA 1
ATOM 2577 C C . GLN A 1 334 ? 30.317 -8.265 15.738 1.00 27.67 334 GLN A C 1
ATOM 2579 O O . GLN A 1 334 ? 29.435 -9.061 15.428 1.00 27.67 334 GLN A O 1
ATOM 2584 N N . LYS A 1 335 ? 30.833 -7.397 14.860 1.00 30.31 335 LYS A N 1
ATOM 2585 C CA . LYS A 1 335 ? 30.696 -7.563 13.410 1.00 30.31 335 LYS A CA 1
ATOM 2586 C C . LYS A 1 335 ? 31.403 -8.858 13.013 1.00 30.31 335 LYS A C 1
ATOM 2588 O O . LYS A 1 335 ? 32.631 -8.899 13.027 1.00 30.31 335 LYS A O 1
ATOM 2593 N N . LEU A 1 336 ? 30.657 -9.880 12.605 1.00 28.11 336 LEU A N 1
ATOM 2594 C CA . LEU A 1 336 ? 31.242 -10.975 11.840 1.00 28.11 336 LEU A CA 1
ATOM 2595 C C . LEU A 1 336 ? 31.425 -10.481 10.397 1.00 28.11 336 LEU A C 1
ATOM 2597 O O . LEU A 1 336 ? 30.484 -10.445 9.608 1.00 28.11 336 LEU A O 1
ATOM 2601 N N . LEU A 1 337 ? 32.628 -10.003 10.079 1.00 26.20 337 LEU A N 1
ATOM 2602 C CA . LEU A 1 337 ? 33.005 -9.616 8.725 1.00 26.20 337 LEU A CA 1
ATOM 2603 C C . LEU A 1 337 ? 33.419 -10.887 7.969 1.00 26.20 337 LEU A C 1
ATOM 2605 O O . LEU A 1 337 ? 34.559 -11.330 8.076 1.00 26.20 337 LEU A O 1
ATOM 2609 N N . LEU A 1 338 ? 32.502 -11.486 7.212 1.00 26.58 338 LEU A N 1
ATOM 2610 C CA . LEU A 1 338 ? 32.875 -12.468 6.195 1.00 26.58 338 LEU A CA 1
ATOM 2611 C C . LEU A 1 338 ? 33.490 -11.702 5.016 1.00 26.58 338 LEU A C 1
ATOM 2613 O O . LEU A 1 338 ? 32.784 -11.132 4.187 1.00 26.58 338 LEU A O 1
ATOM 2617 N N . GLN A 1 339 ? 34.822 -11.624 4.985 1.00 27.67 339 GLN A N 1
ATOM 2618 C CA . GLN A 1 339 ? 35.569 -11.138 3.826 1.00 27.67 339 GLN A CA 1
ATOM 2619 C C . GLN A 1 339 ? 35.492 -12.177 2.709 1.00 27.67 339 GLN A C 1
ATOM 2621 O O . GLN A 1 339 ? 36.293 -13.104 2.675 1.00 27.67 339 GLN A O 1
ATOM 2626 N N . PHE A 1 340 ? 34.577 -11.988 1.762 1.00 26.11 340 PHE A N 1
ATOM 2627 C CA . PHE A 1 340 ? 34.726 -12.554 0.427 1.00 26.11 340 PHE A CA 1
ATOM 2628 C C . PHE A 1 340 ? 34.409 -11.489 -0.633 1.00 26.11 340 PHE A C 1
ATOM 2630 O O . PHE A 1 340 ? 33.372 -10.834 -0.595 1.00 26.11 340 PHE A O 1
ATOM 2637 N N . CYS A 1 341 ? 35.370 -11.334 -1.555 1.00 26.48 341 CYS A N 1
ATOM 2638 C CA . CYS A 1 341 ? 35.342 -10.570 -2.812 1.00 26.48 341 CYS A CA 1
ATOM 2639 C C . CYS A 1 341 ? 35.515 -9.033 -2.756 1.00 26.48 341 CYS A C 1
ATOM 2641 O O . CYS A 1 341 ? 34.679 -8.268 -3.226 1.00 26.48 341 CYS A O 1
ATOM 2643 N N . GLN A 1 342 ? 36.700 -8.586 -2.322 1.00 25.23 342 GLN A N 1
ATOM 2644 C CA . GLN A 1 342 ? 37.231 -7.231 -2.554 1.00 25.23 342 GLN A CA 1
ATOM 2645 C C . GLN A 1 342 ? 37.732 -6.900 -4.000 1.00 25.23 342 GLN A C 1
ATOM 2647 O O . GLN A 1 342 ? 38.062 -5.733 -4.201 1.00 25.23 342 GLN A O 1
ATOM 2652 N N . PRO A 1 343 ? 37.770 -7.776 -5.041 1.00 24.66 343 PRO A N 1
ATOM 2653 C CA . PRO A 1 343 ? 38.192 -7.342 -6.390 1.00 24.66 343 PRO A CA 1
ATOM 2654 C C . PRO A 1 343 ? 37.090 -6.975 -7.407 1.00 24.66 343 PRO A C 1
ATOM 2656 O O . PRO A 1 343 ? 37.432 -6.641 -8.535 1.00 24.66 343 PRO A O 1
ATOM 2659 N N . PHE A 1 344 ? 35.790 -7.002 -7.086 1.00 26.98 344 PHE A N 1
ATOM 2660 C CA . PHE A 1 344 ? 34.747 -6.681 -8.091 1.00 26.98 344 PHE A CA 1
ATOM 2661 C C . PHE A 1 344 ? 34.363 -5.193 -8.181 1.00 26.98 344 PHE A C 1
ATOM 2663 O O . PHE A 1 344 ? 33.527 -4.802 -8.994 1.00 26.98 344 PHE A O 1
ATOM 2670 N N . ILE A 1 345 ? 35.034 -4.333 -7.412 1.00 28.66 345 ILE A N 1
ATOM 2671 C CA . ILE A 1 345 ? 34.980 -2.875 -7.564 1.00 28.66 345 ILE A CA 1
ATOM 2672 C C . ILE A 1 345 ? 36.164 -2.451 -8.438 1.00 28.66 345 ILE A C 1
ATOM 2674 O O . ILE A 1 345 ? 37.091 -1.848 -7.927 1.00 28.66 345 ILE A O 1
ATOM 2678 N N . ASP A 1 346 ? 36.176 -2.814 -9.725 1.00 28.72 346 ASP A N 1
ATOM 2679 C CA . ASP A 1 346 ? 37.002 -2.113 -10.732 1.00 28.72 346 ASP A CA 1
ATOM 2680 C C . ASP A 1 346 ? 36.643 -2.394 -12.210 1.00 28.72 346 ASP A C 1
ATOM 2682 O O . ASP A 1 346 ? 37.209 -1.761 -13.097 1.00 28.72 346 ASP A O 1
ATOM 2686 N N . VAL A 1 347 ? 35.625 -3.208 -12.529 1.00 26.84 347 VAL A N 1
ATOM 2687 C CA . VAL A 1 347 ? 35.189 -3.442 -13.932 1.00 26.84 347 VAL A CA 1
ATOM 2688 C C . VAL A 1 347 ? 33.942 -2.619 -14.299 1.00 26.84 347 VAL A C 1
ATOM 2690 O O . VAL A 1 347 ? 32.976 -3.098 -14.876 1.00 26.84 347 VAL A O 1
ATOM 2693 N N . GLY A 1 348 ? 33.953 -1.335 -13.944 1.00 30.53 348 GLY A N 1
ATOM 2694 C CA . GLY A 1 348 ? 32.884 -0.387 -14.290 1.00 30.53 348 GLY A CA 1
ATOM 2695 C C . GLY A 1 348 ? 33.356 1.063 -14.365 1.00 30.53 348 GLY A C 1
ATOM 2696 O O . GLY A 1 348 ? 32.579 1.979 -14.118 1.00 30.53 348 GLY A O 1
ATOM 2697 N N . LYS A 1 349 ? 34.648 1.280 -14.643 1.00 29.53 349 LYS A N 1
ATOM 2698 C CA . LYS A 1 349 ? 35.288 2.606 -14.695 1.00 29.53 349 LYS A CA 1
ATOM 2699 C C . LYS A 1 349 ? 35.313 3.254 -16.085 1.00 29.53 349 LYS A C 1
ATOM 2701 O O . LYS A 1 349 ? 36.063 4.196 -16.302 1.00 29.53 349 LYS A O 1
ATOM 2706 N N . GLY A 1 350 ? 34.475 2.822 -17.020 1.00 30.92 350 GLY A N 1
ATOM 2707 C CA . GLY A 1 350 ? 34.447 3.416 -18.356 1.00 30.92 350 GLY A CA 1
ATOM 2708 C C . GLY A 1 350 ? 33.049 3.448 -18.937 1.00 30.92 350 GLY A C 1
ATOM 2709 O O . GLY A 1 350 ? 32.725 2.561 -19.708 1.00 30.92 350 GLY A O 1
ATOM 2710 N N . LEU A 1 351 ? 32.240 4.429 -18.519 1.00 34.12 351 LEU A N 1
ATOM 2711 C CA . LEU A 1 351 ? 31.151 5.078 -19.277 1.00 34.12 351 LEU A CA 1
ATOM 2712 C C . LEU A 1 351 ? 30.380 6.030 -18.342 1.00 34.12 351 LEU A C 1
ATOM 2714 O O . LEU A 1 351 ? 29.199 5.867 -18.056 1.00 34.12 351 LEU A O 1
ATOM 2718 N N . ILE A 1 352 ? 31.089 7.029 -17.818 1.00 29.52 352 ILE A N 1
ATOM 2719 C CA . ILE A 1 352 ? 30.513 8.259 -17.268 1.00 29.52 352 ILE A CA 1
ATOM 2720 C C . ILE A 1 352 ? 31.440 9.351 -17.805 1.00 29.52 352 ILE A C 1
ATOM 2722 O O . ILE A 1 352 ? 32.630 9.326 -17.501 1.00 29.52 352 ILE A O 1
ATOM 2726 N N . CYS A 1 353 ? 30.946 10.193 -18.711 1.00 30.03 353 CYS A N 1
ATOM 2727 C CA . CYS A 1 353 ? 31.777 11.152 -19.435 1.00 30.03 353 CYS A CA 1
ATOM 2728 C C . CYS A 1 353 ? 32.476 12.148 -18.496 1.00 30.03 353 CYS A C 1
ATOM 2730 O O . CYS A 1 353 ? 31.915 12.570 -17.484 1.00 30.03 353 CYS A O 1
ATOM 2732 N N . SER A 1 354 ? 33.703 12.476 -18.904 1.00 29.98 354 SER A N 1
ATOM 2733 C CA . SER A 1 354 ? 34.461 13.702 -18.629 1.00 29.98 354 SER A CA 1
ATOM 2734 C C . SER A 1 354 ? 33.620 14.969 -18.598 1.00 29.98 354 SER A C 1
ATOM 2736 O O . SER A 1 354 ? 32.727 15.063 -19.475 1.00 29.98 354 SER A O 1
#

Secondary structure (DSSP, 8-state):
------GGGSPPTT-TT-EEEEES-HHHHHT--S-GGG--S---EEEESS-HHHHHHHHHHHHHHHHH--TT--HHHHHHHHHHHHHH---TT--TTTTTS--SS-SHHHHHHHHHHHHHH-TT--HHHHHHHHHHGGGS-TT--SS---SS--HHHHHHHHHHHH--HHHHHHHHHHHHHHSTTTSSEE-TTS-EE--STTHHHHHHHHHHHHHHHHH--SSS-HHHHHHHHHHHHHHHHHHHT-STT-S--PPTT------S-TT---TT---------SS---S------------PPTT-------------S------------SS----------TTSSSTT-SSS--